Protein AF-A0AA40T524-F1 (afdb_monomer_lite)

Secondary structure (DSSP, 8-state):
--HHHHHHHHHHTGGGEEE-TTS-EEE-HHHHHHHHTS-HHHHHHHHHHTTTS--HHHHHHHHTT---TTHHHH-EEHHHHHHHHHIIIIISGGG--HHHHHHHHHHHHTSSHHHHHHHHS-SS---HHHHHHHHHHHHHTTTS--EEEEEETTEEEEEE-SSEEEEEEEGGGHHHHHHHHHHHHTTSTTSEEEEEEES---HHHHHHHHHHHHTTTEEEEE-

Structure (mmCIF, N/CA/C/O backbone):
data_AF-A0AA40T524-F1
#
_entry.id   AF-A0AA40T524-F1
#
loop_
_atom_site.group_PDB
_atom_site.id
_atom_site.type_symbol
_atom_site.label_atom_id
_atom_site.label_alt_id
_atom_site.label_comp_id
_atom_site.label_asym_id
_atom_site.label_entity_id
_atom_site.label_seq_id
_atom_site.pdbx_PDB_ins_code
_atom_site.Cartn_x
_atom_site.Cartn_y
_atom_site.Cartn_z
_atom_site.occupancy
_atom_site.B_iso_or_equiv
_atom_site.auth_seq_id
_atom_site.auth_comp_id
_atom_site.auth_asym_id
_atom_site.auth_atom_id
_atom_site.pdbx_PDB_model_num
ATOM 1 N N . MET A 1 1 ? 8.468 16.921 -25.057 1.00 52.47 1 MET A N 1
ATOM 2 C CA . MET A 1 1 ? 7.376 16.106 -24.494 1.00 52.47 1 MET A CA 1
ATOM 3 C C . MET A 1 1 ? 6.911 16.686 -23.163 1.00 52.47 1 MET A C 1
ATOM 5 O O . MET A 1 1 ? 7.759 17.068 -22.361 1.00 52.47 1 MET A O 1
ATOM 9 N N . SER A 1 2 ? 5.603 16.795 -22.940 1.00 52.56 2 SER A N 1
ATOM 10 C CA . SER A 1 2 ? 4.980 17.400 -21.749 1.00 52.56 2 SER A CA 1
ATOM 11 C C . SER A 1 2 ? 4.714 16.362 -20.642 1.00 52.56 2 SER A C 1
ATOM 13 O O . SER A 1 2 ? 4.738 15.160 -20.896 1.00 52.56 2 SER A O 1
ATOM 15 N N . GLN A 1 3 ? 4.421 16.798 -19.406 1.00 52.12 3 GLN A N 1
ATOM 16 C CA . GLN A 1 3 ? 3.985 15.898 -18.315 1.00 52.12 3 GLN A CA 1
ATOM 17 C C . GLN A 1 3 ? 2.720 15.086 -18.665 1.00 52.12 3 GLN A C 1
ATOM 19 O O . GLN A 1 3 ? 2.462 14.058 -18.045 1.00 52.12 3 GLN A O 1
ATOM 24 N N . ILE A 1 4 ? 1.951 15.521 -19.667 1.00 56.06 4 ILE A N 1
ATOM 25 C CA . ILE A 1 4 ? 0.715 14.872 -20.113 1.00 56.06 4 ILE A CA 1
ATOM 26 C C . ILE A 1 4 ? 1.021 13.565 -20.869 1.00 56.06 4 ILE A C 1
ATOM 28 O O . ILE A 1 4 ? 0.286 12.592 -20.731 1.00 56.06 4 ILE A O 1
ATOM 32 N N . GLU A 1 5 ? 2.144 13.484 -21.591 1.00 66.75 5 GLU A N 1
ATOM 33 C CA . GLU A 1 5 ? 2.483 12.301 -22.401 1.00 66.75 5 GLU A CA 1
ATOM 34 C C . GLU A 1 5 ? 2.925 11.101 -21.553 1.00 66.75 5 GLU A C 1
ATOM 36 O O . GLU A 1 5 ? 2.579 9.965 -21.875 1.00 66.75 5 GLU A O 1
ATOM 41 N N . ILE A 1 6 ? 3.638 11.318 -20.438 1.00 68.00 6 ILE A N 1
ATOM 42 C CA . ILE A 1 6 ? 4.041 10.198 -19.569 1.00 68.00 6 ILE A CA 1
ATOM 43 C C . ILE A 1 6 ? 2.834 9.586 -18.850 1.00 68.00 6 ILE A C 1
ATOM 45 O O . ILE A 1 6 ? 2.751 8.366 -18.746 1.00 68.00 6 ILE A O 1
ATOM 49 N N . ALA A 1 7 ? 1.865 10.411 -18.435 1.00 65.38 7 ALA A N 1
ATOM 50 C CA . ALA A 1 7 ? 0.622 9.960 -17.810 1.00 65.38 7 ALA A CA 1
ATOM 51 C C . ALA A 1 7 ? -0.248 9.128 -18.773 1.00 65.38 7 ALA A C 1
ATOM 53 O O . ALA A 1 7 ? -0.855 8.140 -18.369 1.00 65.38 7 ALA A O 1
ATOM 54 N N . GLN A 1 8 ? -0.264 9.475 -20.063 1.00 70.00 8 GLN A N 1
ATOM 55 C CA . GLN A 1 8 ? -0.965 8.693 -21.087 1.00 70.00 8 GLN A CA 1
ATOM 56 C C . GLN A 1 8 ? -0.304 7.332 -21.335 1.00 70.00 8 GLN A C 1
ATOM 58 O O . GLN A 1 8 ? -0.994 6.320 -21.425 1.00 70.00 8 GLN A O 1
ATOM 63 N N . ILE A 1 9 ? 1.029 7.285 -21.406 1.00 72.38 9 ILE A N 1
ATOM 64 C CA . ILE A 1 9 ? 1.783 6.025 -21.549 1.00 72.38 9 ILE A CA 1
ATOM 65 C C . ILE A 1 9 ? 1.537 5.115 -20.344 1.00 72.38 9 ILE A C 1
ATOM 67 O O . ILE A 1 9 ? 1.360 3.910 -20.495 1.00 72.38 9 ILE A O 1
ATOM 71 N N . ILE A 1 10 ? 1.491 5.713 -19.159 1.00 67.81 10 ILE A N 1
ATOM 72 C CA . ILE A 1 10 ? 1.140 5.072 -17.896 1.00 67.81 10 ILE A CA 1
ATOM 73 C C . ILE A 1 10 ? -0.236 4.395 -17.964 1.00 67.81 10 ILE A C 1
ATOM 75 O O . ILE A 1 10 ? -0.354 3.224 -17.608 1.00 67.81 10 ILE A O 1
ATOM 79 N N . GLU A 1 11 ? -1.261 5.084 -18.469 1.00 69.94 11 GLU A N 1
ATOM 80 C CA . GLU A 1 11 ? -2.601 4.497 -18.585 1.00 69.94 11 GLU A CA 1
ATOM 81 C C . GLU A 1 11 ? -2.625 3.357 -19.617 1.00 69.94 11 GLU A C 1
ATOM 83 O O . GLU A 1 11 ? -3.271 2.334 -19.406 1.00 69.94 11 GLU A O 1
ATOM 88 N N . GLN A 1 12 ? -1.846 3.476 -20.697 1.00 75.25 12 GLN A N 1
ATOM 89 C CA . GLN A 1 12 ? -1.743 2.451 -21.742 1.00 75.25 12 GLN A CA 1
ATOM 90 C C . GLN A 1 12 ? -1.078 1.150 -21.276 1.00 75.25 12 GLN A C 1
ATOM 92 O O . GLN A 1 12 ? -1.326 0.102 -21.870 1.00 75.25 12 GLN A O 1
ATOM 97 N N . ILE A 1 13 ? -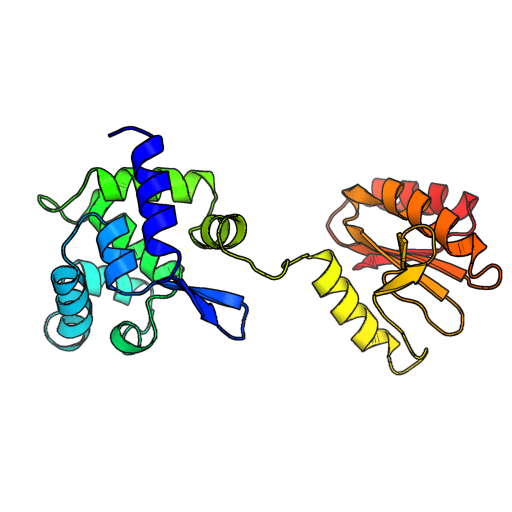0.225 1.188 -20.247 1.00 77.25 13 ILE A N 1
ATOM 98 C CA . ILE A 1 13 ? 0.458 -0.011 -19.729 1.00 77.25 13 ILE A CA 1
ATOM 99 C C . ILE A 1 13 ? -0.256 -0.649 -18.533 1.00 77.25 13 ILE A C 1
ATOM 101 O O . ILE A 1 13 ? 0.189 -1.686 -18.051 1.00 77.25 13 ILE A O 1
ATOM 105 N N . LYS A 1 14 ? -1.375 -0.075 -18.076 1.00 71.50 14 LYS A N 1
ATOM 106 C CA . LYS A 1 14 ? -2.183 -0.548 -16.936 1.00 71.50 14 LYS A CA 1
ATOM 107 C C . LYS A 1 14 ? -2.489 -2.042 -16.979 1.00 71.50 14 LYS A C 1
ATOM 109 O O . LYS A 1 14 ? -2.324 -2.740 -15.987 1.00 71.50 14 LYS A O 1
ATOM 114 N N . GLN A 1 15 ? -2.925 -2.528 -18.139 1.00 74.88 15 GLN A N 1
ATOM 115 C CA . GLN A 1 15 ? -3.302 -3.931 -18.343 1.00 74.88 15 GLN A CA 1
ATOM 116 C C . GLN A 1 15 ? -2.091 -4.873 -18.441 1.00 74.88 15 GLN A C 1
ATOM 118 O O . GLN A 1 15 ? -2.247 -6.089 -18.421 1.00 74.88 15 GLN A O 1
ATOM 123 N N . GLU A 1 16 ? -0.884 -4.320 -18.556 1.00 81.12 16 GLU A N 1
ATOM 124 C CA . GLU A 1 16 ? 0.377 -5.052 -18.677 1.00 81.12 16 GLU A CA 1
ATOM 125 C C . GLU A 1 16 ? 1.172 -5.065 -17.359 1.00 81.12 16 GLU A C 1
ATOM 127 O O . GLU A 1 16 ? 2.332 -5.488 -17.333 1.00 81.12 16 GLU A O 1
ATOM 132 N N . ILE A 1 17 ? 0.553 -4.589 -16.275 1.00 78.88 17 ILE A N 1
ATOM 133 C CA . ILE A 1 17 ? 1.072 -4.626 -14.911 1.00 78.88 17 ILE A CA 1
ATOM 134 C C . ILE A 1 17 ? 0.256 -5.652 -14.121 1.00 78.88 17 ILE A C 1
ATOM 136 O O . ILE A 1 17 ? -0.972 -5.623 -14.110 1.00 78.88 17 ILE A O 1
ATOM 140 N N . SER A 1 18 ? 0.951 -6.558 -13.444 1.00 75.25 18 SER A N 1
ATOM 141 C CA . SER A 1 18 ? 0.374 -7.568 -12.556 1.00 75.25 18 SER A CA 1
ATOM 142 C C . SER A 1 18 ? 0.933 -7.412 -11.147 1.00 75.25 18 SER A C 1
ATOM 144 O O . SER A 1 18 ? 2.070 -6.977 -10.986 1.00 75.25 18 SER A O 1
ATOM 146 N N . VAL A 1 19 ? 0.165 -7.804 -10.135 1.00 67.50 19 VAL A N 1
ATOM 147 C CA . VAL A 1 19 ? 0.611 -7.836 -8.736 1.00 67.50 19 VAL A CA 1
ATOM 148 C C . VAL A 1 19 ? 0.631 -9.291 -8.283 1.00 67.50 19 VAL A C 1
ATOM 150 O O . VAL A 1 19 ? -0.331 -10.017 -8.533 1.00 67.50 19 VAL A O 1
ATOM 153 N N . ASP A 1 20 ? 1.727 -9.735 -7.671 1.00 63.25 20 ASP A N 1
ATOM 154 C CA . ASP A 1 20 ? 1.828 -11.101 -7.156 1.00 63.25 20 ASP A CA 1
ATOM 155 C C . ASP A 1 20 ? 1.201 -11.270 -5.761 1.00 63.25 20 ASP A C 1
ATOM 157 O O . ASP A 1 20 ? 0.667 -10.328 -5.170 1.00 63.25 20 ASP A O 1
ATOM 161 N N . ALA A 1 21 ? 1.220 -12.504 -5.246 1.00 53.72 21 ALA A N 1
ATOM 162 C CA . ALA A 1 21 ? 0.601 -12.858 -3.967 1.00 53.72 21 ALA A CA 1
ATOM 163 C C . ALA A 1 21 ? 1.201 -12.100 -2.766 1.00 53.72 21 ALA A C 1
ATOM 165 O O . ALA A 1 21 ? 0.524 -11.941 -1.750 1.00 53.72 21 ALA A O 1
ATOM 166 N N . ASP A 1 22 ? 2.431 -11.599 -2.904 1.00 54.12 22 ASP A N 1
ATOM 167 C CA . ASP A 1 22 ? 3.141 -10.824 -1.886 1.00 54.12 22 ASP A CA 1
ATOM 168 C C . ASP A 1 22 ? 2.890 -9.312 -2.018 1.00 54.12 22 ASP A C 1
ATOM 170 O O . ASP A 1 22 ? 3.397 -8.515 -1.225 1.00 54.12 22 ASP A O 1
ATOM 174 N N . GLY A 1 23 ? 2.074 -8.900 -2.994 1.00 59.72 23 GLY A N 1
ATOM 175 C CA . GLY A 1 23 ? 1.749 -7.502 -3.250 1.00 59.72 23 GLY A CA 1
ATOM 176 C C . GLY A 1 23 ? 2.806 -6.765 -4.072 1.00 59.72 23 GLY A C 1
ATOM 177 O O . GLY A 1 23 ? 2.745 -5.538 -4.141 1.00 59.72 23 GLY A O 1
ATOM 178 N N . GLN A 1 24 ? 3.758 -7.472 -4.692 1.00 66.06 24 GLN A N 1
ATOM 179 C CA . GLN A 1 24 ? 4.797 -6.851 -5.509 1.00 66.06 24 GLN A CA 1
ATOM 180 C C . GLN A 1 24 ? 4.347 -6.696 -6.958 1.00 66.06 24 GLN A C 1
ATOM 182 O O . GLN A 1 24 ? 3.822 -7.623 -7.585 1.00 66.06 24 GLN A O 1
ATOM 187 N N . ALA A 1 25 ? 4.569 -5.501 -7.502 1.00 71.81 25 ALA A N 1
ATOM 188 C CA . ALA A 1 25 ? 4.241 -5.185 -8.878 1.00 71.81 25 ALA A CA 1
ATOM 189 C C . ALA A 1 25 ? 5.269 -5.773 -9.852 1.00 71.81 25 ALA A C 1
ATOM 191 O O . ALA A 1 25 ? 6.482 -5.665 -9.662 1.00 71.81 25 ALA A O 1
ATOM 192 N N . LYS A 1 26 ? 4.767 -6.332 -10.950 1.00 83.62 26 LYS A N 1
ATOM 193 C CA . LYS A 1 26 ? 5.550 -6.784 -12.100 1.00 83.62 26 LYS A CA 1
ATOM 194 C C . LYS A 1 26 ? 4.979 -6.158 -13.357 1.00 83.62 26 LYS A C 1
ATOM 196 O O . LYS A 1 26 ? 3.766 -6.163 -13.554 1.00 83.62 26 LYS A O 1
ATOM 201 N N . ALA A 1 27 ? 5.845 -5.639 -14.214 1.00 88.94 27 ALA A N 1
ATOM 202 C CA . ALA A 1 27 ? 5.465 -5.129 -15.522 1.00 88.94 27 ALA A CA 1
ATOM 203 C C . ALA A 1 27 ? 5.885 -6.113 -16.612 1.00 88.94 27 ALA A C 1
ATOM 205 O O . ALA A 1 27 ? 6.935 -6.753 -16.527 1.00 88.94 27 ALA A O 1
ATOM 206 N N . SER A 1 28 ? 5.101 -6.213 -17.681 1.00 91.88 28 SER A N 1
ATOM 207 C CA . SER A 1 28 ? 5.532 -6.942 -18.870 1.00 91.88 28 SER A CA 1
ATOM 208 C C . SER A 1 28 ? 6.831 -6.335 -19.442 1.00 91.88 28 SER A C 1
ATOM 210 O O . SER A 1 28 ? 7.155 -5.155 -19.238 1.00 91.88 28 SER A O 1
ATOM 212 N N . VAL A 1 29 ? 7.576 -7.128 -20.219 1.00 92.62 29 VAL A N 1
ATOM 213 C CA . VAL A 1 29 ? 8.752 -6.624 -20.956 1.00 92.62 29 VAL A CA 1
ATOM 214 C C . VAL A 1 29 ? 8.355 -5.472 -21.886 1.00 92.62 29 VAL A C 1
ATOM 216 O O . VAL A 1 29 ? 9.065 -4.474 -21.986 1.00 92.62 29 VAL A O 1
ATOM 219 N N . ARG A 1 30 ? 7.177 -5.573 -22.508 1.00 91.94 30 ARG A N 1
ATOM 220 C CA . ARG A 1 30 ? 6.636 -4.564 -23.420 1.00 91.94 30 ARG A CA 1
ATOM 221 C C . ARG A 1 30 ? 6.260 -3.271 -22.693 1.00 91.94 30 ARG A C 1
ATOM 223 O O . ARG A 1 30 ? 6.596 -2.192 -23.174 1.00 91.94 30 ARG A O 1
ATOM 230 N N . ALA A 1 31 ? 5.641 -3.361 -21.519 1.00 89.94 31 ALA A N 1
ATOM 231 C CA . ALA A 1 31 ? 5.342 -2.208 -20.674 1.00 89.94 31 ALA A CA 1
ATOM 232 C C . ALA A 1 31 ? 6.625 -1.470 -20.268 1.00 89.94 31 ALA A C 1
ATOM 234 O O . ALA A 1 31 ? 6.727 -0.251 -20.418 1.00 89.94 31 ALA A O 1
ATOM 235 N N . THR A 1 32 ? 7.641 -2.224 -19.845 1.00 91.94 32 THR A N 1
ATOM 236 C CA . THR A 1 32 ? 8.963 -1.682 -19.501 1.00 91.94 32 THR A CA 1
ATOM 237 C C . THR A 1 32 ? 9.631 -1.010 -20.704 1.00 91.94 32 THR A C 1
ATOM 239 O O . THR A 1 32 ? 10.181 0.083 -20.574 1.00 91.94 32 THR A O 1
ATOM 242 N N . ALA A 1 33 ? 9.525 -1.604 -21.896 1.00 93.56 33 ALA A N 1
ATOM 243 C CA . ALA A 1 33 ? 10.048 -1.031 -23.137 1.00 93.56 33 ALA A CA 1
ATOM 244 C C . ALA A 1 33 ? 9.372 0.298 -23.494 1.00 93.56 33 ALA A C 1
ATOM 246 O O . ALA A 1 33 ? 10.048 1.279 -23.812 1.00 93.56 33 ALA A O 1
ATOM 247 N N . ARG A 1 34 ? 8.042 0.373 -23.354 1.00 91.06 34 ARG A N 1
ATOM 248 C CA . ARG A 1 34 ? 7.285 1.610 -23.580 1.00 91.06 34 ARG A CA 1
ATOM 249 C C . ARG A 1 34 ? 7.700 2.718 -22.622 1.00 91.06 34 ARG A C 1
ATOM 251 O O . ARG A 1 34 ? 7.871 3.840 -23.090 1.00 91.06 34 ARG A O 1
ATOM 258 N N . LEU A 1 35 ? 7.906 2.414 -21.337 1.00 89.75 35 LEU A N 1
ATOM 259 C CA . LEU A 1 35 ? 8.414 3.371 -20.342 1.00 89.75 35 LEU A CA 1
ATOM 260 C C . LEU A 1 35 ? 9.829 3.851 -20.682 1.00 89.75 35 LEU A C 1
ATOM 262 O O . LEU A 1 35 ? 10.112 5.047 -20.636 1.00 89.75 35 LEU A O 1
ATOM 266 N N . ALA A 1 36 ? 10.702 2.927 -21.079 1.00 91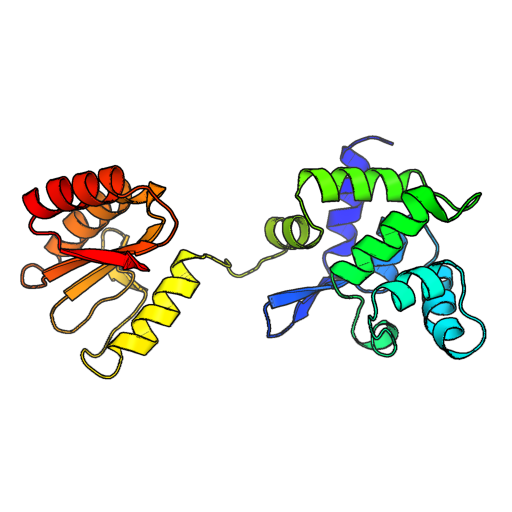.50 36 ALA A N 1
ATOM 267 C CA . ALA A 1 36 ? 12.067 3.228 -21.494 1.00 91.50 36 ALA A CA 1
ATOM 268 C C . ALA A 1 36 ? 12.151 3.907 -22.876 1.00 91.50 36 ALA A C 1
ATOM 270 O O . ALA A 1 36 ? 13.195 4.449 -23.232 1.00 91.50 36 ALA A O 1
ATOM 271 N N . GLY A 1 37 ? 11.068 3.916 -23.658 1.00 92.69 37 GLY A N 1
ATOM 272 C CA . GLY A 1 37 ? 11.035 4.487 -25.004 1.00 92.69 37 GLY A CA 1
ATOM 273 C C . GLY A 1 37 ? 11.853 3.707 -26.026 1.00 92.69 37 GLY A C 1
ATOM 274 O O . GLY A 1 37 ? 12.424 4.320 -26.923 1.00 92.69 37 GLY A O 1
ATOM 275 N N . VAL A 1 38 ? 11.911 2.385 -25.882 1.00 94.69 38 VAL A N 1
ATOM 276 C CA . VAL A 1 38 ? 12.655 1.475 -26.761 1.00 94.69 38 VAL A CA 1
ATOM 277 C C . VAL A 1 38 ? 11.763 0.340 -27.257 1.00 94.69 38 VAL A C 1
ATOM 279 O O . VAL A 1 38 ? 10.654 0.146 -26.762 1.00 94.69 38 VAL A O 1
ATOM 282 N N . ASP A 1 39 ? 12.260 -0.409 -28.237 1.00 94.06 39 ASP A N 1
ATOM 283 C CA . ASP A 1 39 ? 11.629 -1.636 -28.720 1.00 94.06 39 ASP A CA 1
ATOM 284 C C . ASP A 1 39 ? 11.778 -2.774 -27.692 1.00 94.06 39 ASP A C 1
ATOM 286 O O . ASP A 1 39 ? 12.840 -2.911 -27.070 1.00 94.06 39 ASP A O 1
ATOM 290 N N . ASP A 1 40 ? 10.740 -3.592 -27.487 1.00 92.38 40 ASP A N 1
ATOM 291 C CA . ASP A 1 40 ? 10.764 -4.628 -26.448 1.00 92.38 40 ASP A CA 1
ATOM 292 C C . ASP A 1 40 ? 11.770 -5.744 -26.741 1.00 92.38 40 ASP A C 1
ATOM 294 O O . ASP A 1 40 ? 12.337 -6.315 -25.804 1.00 92.38 40 ASP A O 1
ATOM 298 N N . GLU A 1 41 ? 12.105 -5.969 -28.013 1.00 92.00 41 GLU A N 1
ATOM 299 C CA . GLU A 1 41 ? 13.154 -6.899 -28.424 1.00 92.00 41 GLU A CA 1
ATOM 300 C C . GLU A 1 41 ? 14.531 -6.479 -27.892 1.00 92.00 41 GLU A C 1
ATOM 302 O O . GLU A 1 41 ? 15.365 -7.323 -27.558 1.00 92.00 41 GLU A O 1
ATOM 307 N N . SER A 1 42 ? 14.769 -5.171 -27.725 1.00 90.06 42 SER A N 1
ATOM 308 C CA . SER A 1 42 ? 16.021 -4.660 -27.146 1.00 90.06 42 SER A CA 1
ATOM 309 C C . SER A 1 42 ? 16.198 -5.116 -25.697 1.00 90.06 42 SER A C 1
ATOM 311 O O . SER A 1 42 ? 17.298 -5.502 -25.293 1.00 90.06 42 SER A O 1
ATOM 313 N N . ILE A 1 43 ? 15.108 -5.125 -24.924 1.00 92.19 43 ILE A N 1
ATOM 314 C CA . ILE A 1 43 ? 15.113 -5.612 -23.542 1.00 92.19 43 ILE A CA 1
ATOM 315 C C . ILE A 1 43 ? 15.193 -7.142 -23.526 1.00 92.19 43 ILE A C 1
ATOM 317 O O . ILE A 1 43 ? 15.995 -7.689 -22.771 1.00 92.19 43 ILE A O 1
ATOM 321 N N . ARG A 1 44 ? 14.440 -7.849 -24.382 1.00 90.62 44 ARG A N 1
ATOM 322 C CA . ARG A 1 44 ? 14.491 -9.324 -24.469 1.00 90.62 44 ARG A CA 1
ATOM 323 C C . ARG A 1 44 ? 15.906 -9.827 -24.742 1.00 90.62 44 ARG A C 1
ATOM 325 O O . ARG A 1 44 ? 16.390 -10.671 -23.991 1.00 90.62 44 ARG A O 1
ATOM 332 N N . LYS A 1 45 ? 16.601 -9.244 -25.722 1.00 88.69 45 LYS A N 1
ATOM 333 C CA . LYS A 1 45 ? 18.003 -9.567 -26.037 1.00 88.69 45 LYS A CA 1
ATOM 334 C C . LYS A 1 45 ? 18.946 -9.273 -24.875 1.00 88.69 45 LYS A C 1
ATOM 336 O O . LYS A 1 45 ? 19.875 -10.040 -24.615 1.00 88.69 45 LYS A O 1
ATOM 341 N N . ALA A 1 46 ? 18.725 -8.180 -24.143 1.00 86.62 46 ALA A N 1
ATOM 342 C CA . ALA A 1 46 ? 19.517 -7.881 -22.954 1.00 86.62 46 ALA A CA 1
ATOM 343 C C . ALA A 1 46 ? 19.332 -8.953 -21.866 1.00 86.62 46 ALA A C 1
ATOM 345 O O . ALA A 1 46 ? 20.326 -9.393 -21.294 1.00 86.62 46 ALA A O 1
ATOM 346 N N . LEU A 1 47 ? 18.100 -9.417 -21.638 1.00 86.44 47 LEU A N 1
ATOM 347 C CA . LEU A 1 47 ? 17.802 -10.481 -20.674 1.00 86.44 47 LEU A CA 1
ATOM 348 C C . LEU A 1 47 ? 18.349 -11.849 -21.124 1.00 86.44 47 LEU A C 1
ATOM 350 O O . LEU A 1 47 ? 18.896 -12.577 -20.306 1.00 86.44 47 LEU A O 1
ATOM 354 N N . GLU A 1 48 ? 18.278 -12.181 -22.417 1.00 83.81 48 GLU A N 1
ATOM 355 C CA . GLU A 1 48 ? 18.836 -13.424 -22.984 1.00 83.81 48 GLU A CA 1
ATOM 356 C C . GLU A 1 48 ? 20.365 -13.475 -22.928 1.00 83.81 48 GLU A C 1
ATOM 358 O O . GLU A 1 48 ? 20.960 -14.478 -22.537 1.00 83.81 48 GLU A O 1
ATOM 363 N N . SER A 1 49 ? 21.021 -12.376 -23.306 1.00 74.69 49 SER A N 1
ATOM 364 C CA . SER A 1 49 ? 22.485 -12.305 -23.373 1.00 74.69 49 SER A CA 1
ATOM 365 C C . SER A 1 49 ? 23.165 -12.377 -22.004 1.00 74.69 49 SER A C 1
ATOM 367 O O . SER A 1 49 ? 24.384 -12.559 -21.941 1.00 74.69 49 SER A O 1
ATOM 369 N N . ALA A 1 50 ? 22.398 -12.265 -20.915 1.00 64.56 50 ALA A N 1
ATOM 370 C CA . ALA A 1 50 ? 22.888 -12.222 -19.548 1.00 64.56 50 ALA A CA 1
ATOM 371 C C . ALA A 1 50 ? 23.858 -13.362 -19.213 1.00 64.56 50 ALA A C 1
ATOM 373 O O . ALA A 1 50 ? 24.863 -13.118 -18.544 1.00 64.56 50 ALA A O 1
ATOM 374 N N . ASN A 1 51 ? 23.597 -14.579 -19.694 1.00 65.31 51 ASN A N 1
ATOM 375 C CA . ASN A 1 51 ? 24.363 -15.779 -19.340 1.00 65.31 51 ASN A CA 1
ATOM 376 C C . ASN A 1 51 ? 25.417 -16.193 -20.386 1.00 65.31 51 ASN A C 1
ATOM 378 O O . ASN A 1 51 ? 26.163 -17.132 -20.135 1.00 65.31 51 ASN A O 1
ATOM 382 N N . LEU A 1 52 ? 25.529 -15.478 -21.515 1.00 69.75 52 LEU A N 1
ATOM 383 C CA . LEU A 1 52 ? 26.492 -15.782 -22.588 1.00 69.75 52 LEU A CA 1
ATOM 384 C C . LEU A 1 52 ? 27.515 -14.656 -22.788 1.00 69.75 52 LEU A C 1
ATOM 386 O O . LEU A 1 52 ? 28.715 -14.848 -22.613 1.00 69.75 52 LEU A O 1
ATOM 390 N N . LYS A 1 53 ? 27.039 -13.457 -23.138 1.00 78.88 53 LYS A N 1
ATOM 391 C CA . LYS A 1 53 ? 27.849 -12.245 -23.317 1.00 78.88 53 LYS A CA 1
ATOM 392 C C . LYS A 1 53 ? 27.004 -11.049 -22.877 1.00 78.88 53 LYS A C 1
ATOM 394 O O . LYS A 1 53 ? 26.324 -10.450 -23.713 1.00 78.88 53 LYS A O 1
ATOM 399 N N . PRO A 1 54 ? 26.996 -10.721 -21.576 1.00 78.50 54 PRO A N 1
ATOM 400 C CA . PRO A 1 54 ? 26.023 -9.794 -21.027 1.00 78.50 54 PRO A CA 1
ATOM 401 C C . PRO A 1 54 ? 26.208 -8.402 -21.629 1.00 78.50 54 PRO A C 1
ATOM 403 O O . PRO A 1 54 ? 27.310 -7.843 -21.616 1.00 78.50 54 PRO A O 1
ATOM 406 N N . SER A 1 55 ? 25.114 -7.833 -22.138 1.00 84.56 55 SER A N 1
ATOM 407 C CA . SER A 1 55 ? 25.049 -6.420 -22.521 1.00 84.56 55 SER A CA 1
ATOM 408 C C . SER A 1 55 ? 25.375 -5.508 -21.328 1.00 84.56 55 SER A C 1
ATOM 410 O O . SER A 1 55 ? 25.300 -5.935 -20.177 1.00 84.56 55 SER A O 1
ATOM 412 N N . LYS A 1 56 ? 25.688 -4.227 -21.568 1.00 86.56 56 LYS A N 1
ATOM 413 C CA . LYS A 1 56 ? 25.916 -3.259 -20.473 1.00 86.56 56 LYS A CA 1
ATOM 414 C C . LYS A 1 56 ? 24.726 -3.182 -19.504 1.00 86.56 56 LYS A C 1
ATOM 416 O O . LYS A 1 56 ? 24.930 -3.097 -18.299 1.00 86.56 56 LYS A O 1
ATOM 421 N N . LEU A 1 57 ? 23.500 -3.294 -20.023 1.00 86.44 57 LEU A N 1
ATOM 422 C CA . LEU A 1 57 ? 22.289 -3.385 -19.207 1.00 86.44 57 LEU A CA 1
ATOM 423 C C . LEU A 1 57 ? 22.269 -4.665 -18.357 1.00 86.44 57 LEU A C 1
ATOM 425 O O . LEU A 1 57 ? 22.049 -4.602 -17.151 1.00 86.44 57 LEU A O 1
ATOM 429 N N . ALA A 1 58 ? 22.553 -5.823 -18.957 1.00 84.88 58 ALA A N 1
ATOM 430 C CA . ALA A 1 58 ? 22.599 -7.090 -18.229 1.00 84.88 58 ALA A CA 1
ATOM 431 C C . ALA A 1 58 ? 23.699 -7.103 -17.152 1.00 84.88 58 ALA A C 1
ATOM 433 O O . ALA A 1 58 ? 23.485 -7.618 -16.057 1.00 84.88 58 ALA A O 1
ATOM 434 N N . GLN A 1 59 ? 24.854 -6.488 -17.430 1.00 84.12 59 GLN A N 1
ATOM 435 C CA . GLN A 1 59 ? 25.929 -6.292 -16.453 1.00 84.12 59 GLN A CA 1
ATOM 436 C C . GLN A 1 59 ? 25.461 -5.420 -15.283 1.00 84.12 59 GLN A C 1
ATOM 438 O O . GLN A 1 59 ? 25.638 -5.818 -14.134 1.00 84.12 59 GLN A O 1
ATOM 443 N N . LYS A 1 60 ? 24.801 -4.285 -15.559 1.00 81.19 60 LYS A N 1
ATOM 444 C CA . LYS A 1 60 ? 24.240 -3.405 -14.522 1.00 81.19 60 LYS A CA 1
ATOM 445 C C . LYS A 1 60 ? 23.274 -4.150 -13.600 1.00 81.19 60 LYS A C 1
ATOM 447 O O . LYS A 1 60 ? 23.369 -4.009 -12.385 1.00 81.19 60 LYS A O 1
ATOM 452 N N . ILE A 1 61 ? 22.381 -4.966 -14.157 1.00 82.38 61 ILE A N 1
ATOM 453 C CA . ILE A 1 61 ? 21.419 -5.726 -13.351 1.00 82.38 61 ILE A CA 1
ATOM 454 C C . ILE A 1 61 ? 22.128 -6.815 -12.528 1.00 82.38 61 ILE A C 1
ATOM 456 O O . ILE A 1 61 ? 21.855 -6.962 -11.337 1.00 82.38 61 ILE A O 1
ATOM 460 N N . LYS A 1 62 ? 23.100 -7.531 -13.114 1.00 79.38 62 LYS A N 1
ATOM 461 C CA . LYS A 1 62 ? 23.886 -8.548 -12.393 1.00 79.38 62 LYS A CA 1
ATOM 462 C C . LYS A 1 62 ? 24.702 -7.973 -11.234 1.00 79.38 62 LYS A C 1
ATOM 464 O O . LYS A 1 62 ? 24.834 -8.643 -10.213 1.00 79.38 62 LYS A O 1
ATOM 469 N N . LEU A 1 63 ? 25.200 -6.738 -11.344 1.00 75.88 63 LEU A N 1
ATOM 470 C CA . LEU A 1 63 ? 25.899 -6.059 -10.243 1.00 75.88 63 LEU A CA 1
ATOM 471 C C . LEU A 1 63 ? 25.016 -5.889 -8.997 1.00 75.88 63 LEU A C 1
ATOM 473 O O . LEU A 1 63 ? 25.533 -5.898 -7.884 1.00 75.88 63 LEU A O 1
ATOM 477 N N . GLN A 1 64 ? 23.694 -5.819 -9.170 1.00 72.69 64 GLN A N 1
ATOM 478 C CA . GLN A 1 64 ? 22.729 -5.756 -8.067 1.00 72.69 64 GLN A CA 1
ATOM 479 C C . GLN A 1 64 ? 22.429 -7.132 -7.444 1.00 72.69 64 GLN A C 1
ATOM 481 O O . GLN A 1 64 ? 21.598 -7.229 -6.547 1.00 72.69 64 GLN A O 1
ATOM 486 N N . ARG A 1 65 ? 23.102 -8.204 -7.896 1.00 73.38 65 ARG A N 1
ATOM 487 C CA . ARG A 1 65 ? 22.898 -9.600 -7.454 1.00 73.38 65 ARG A CA 1
ATOM 488 C C . ARG A 1 65 ? 21.466 -10.115 -7.663 1.00 73.38 65 ARG A C 1
ATOM 490 O O . ARG A 1 65 ? 21.007 -10.996 -6.942 1.00 73.38 65 ARG A O 1
ATOM 497 N N . ILE A 1 66 ? 20.773 -9.582 -8.667 1.00 75.75 66 ILE A N 1
ATOM 498 C CA . ILE A 1 66 ? 19.397 -9.949 -9.008 1.00 75.75 66 ILE A CA 1
ATOM 499 C C . ILE A 1 66 ? 19.397 -11.099 -10.025 1.00 75.75 66 ILE A C 1
ATOM 501 O O . ILE A 1 66 ? 20.086 -11.030 -11.046 1.00 75.75 66 ILE A O 1
ATOM 505 N N . ASN A 1 67 ? 18.598 -12.141 -9.772 1.00 79.56 67 ASN A N 1
ATOM 506 C CA . ASN A 1 67 ? 18.326 -13.188 -10.759 1.00 79.56 67 ASN A CA 1
ATOM 507 C C . ASN A 1 67 ? 17.237 -12.710 -11.739 1.00 79.56 67 ASN A C 1
ATOM 509 O O . ASN A 1 67 ? 16.152 -12.309 -11.316 1.00 79.56 67 ASN A O 1
ATOM 513 N N . ILE A 1 68 ? 17.536 -12.768 -13.040 1.00 84.75 68 ILE A N 1
ATOM 514 C CA . ILE A 1 68 ? 16.668 -12.278 -14.121 1.00 84.75 68 ILE A CA 1
ATOM 515 C C . ILE A 1 68 ? 16.126 -13.373 -15.047 1.00 84.75 68 ILE A C 1
ATOM 517 O O . ILE A 1 68 ? 15.404 -13.058 -15.993 1.00 84.75 68 ILE A O 1
ATOM 521 N N . ASP A 1 69 ? 16.432 -14.647 -14.787 1.00 81.62 69 ASP A N 1
ATOM 522 C CA . ASP A 1 69 ? 16.108 -15.762 -15.691 1.00 81.62 69 ASP A CA 1
ATOM 523 C C . ASP A 1 69 ? 14.590 -15.901 -15.918 1.00 81.62 69 ASP A C 1
ATOM 525 O O . ASP A 1 69 ? 14.135 -16.291 -16.993 1.00 81.62 69 ASP A O 1
ATOM 529 N N . SER A 1 70 ? 13.785 -15.515 -14.923 1.00 82.62 70 SER A N 1
ATOM 530 C CA . SER A 1 70 ? 12.323 -15.611 -14.965 1.00 82.62 70 SER A CA 1
ATOM 531 C C . SER A 1 70 ? 11.618 -14.376 -15.536 1.00 82.62 70 SER A C 1
ATOM 533 O O . SER A 1 70 ? 10.423 -14.437 -15.826 1.00 82.62 70 SER A O 1
ATOM 535 N N . TRP A 1 71 ? 12.321 -13.258 -15.742 1.00 89.00 71 TRP A N 1
ATOM 536 C CA . TRP A 1 71 ? 11.692 -11.960 -16.029 1.00 89.00 71 TRP A CA 1
ATOM 537 C C . TRP A 1 71 ? 10.974 -11.903 -17.376 1.00 89.00 71 TRP A C 1
ATOM 539 O O . TRP A 1 71 ? 10.003 -11.167 -17.551 1.00 89.00 71 TRP A O 1
ATOM 549 N N . ARG A 1 72 ? 11.430 -12.706 -18.340 1.00 85.81 72 ARG A N 1
ATOM 550 C CA . ARG A 1 72 ? 10.813 -12.783 -19.670 1.00 85.81 72 ARG A CA 1
ATOM 551 C C . ARG A 1 72 ? 9.414 -13.390 -19.636 1.00 85.81 72 ARG A C 1
ATOM 553 O O . ARG A 1 72 ? 8.563 -12.966 -20.415 1.00 85.81 72 ARG A O 1
ATOM 560 N N . SER A 1 73 ? 9.214 -14.374 -18.765 1.00 82.75 73 SER A N 1
ATOM 561 C CA . SER A 1 73 ? 7.989 -15.175 -18.696 1.00 82.75 73 SER A CA 1
ATOM 562 C C . SER A 1 73 ? 7.063 -14.699 -17.581 1.00 82.75 73 SER A C 1
ATOM 564 O O . SER A 1 73 ? 5.851 -14.683 -17.759 1.00 82.75 73 SER A O 1
ATOM 566 N N . ASN A 1 74 ? 7.633 -14.255 -16.459 1.00 83.69 74 ASN A N 1
ATOM 567 C CA . ASN A 1 74 ? 6.888 -13.919 -15.243 1.00 83.69 74 ASN A CA 1
ATOM 568 C C . ASN A 1 74 ? 6.735 -12.405 -15.025 1.00 83.69 74 ASN A C 1
ATOM 570 O O . ASN A 1 74 ? 6.167 -11.985 -14.018 1.00 83.69 74 ASN A O 1
ATOM 574 N N . GLY A 1 75 ? 7.246 -11.590 -15.952 1.00 87.88 75 GLY A N 1
ATOM 575 C CA . GLY A 1 75 ? 7.286 -10.139 -15.824 1.00 87.88 75 GLY A CA 1
ATOM 576 C C . GLY A 1 75 ? 8.504 -9.641 -15.046 1.00 87.88 75 GLY A C 1
ATOM 577 O O . GLY A 1 75 ? 9.169 -10.377 -14.317 1.00 87.88 75 GLY A O 1
ATOM 578 N N . ILE A 1 76 ? 8.799 -8.361 -15.238 1.00 89.12 76 ILE A N 1
ATOM 579 C CA . ILE A 1 76 ? 9.923 -7.648 -14.644 1.00 89.12 76 ILE A CA 1
ATOM 580 C C . ILE A 1 76 ? 9.443 -7.032 -13.320 1.00 89.12 76 ILE A C 1
ATOM 582 O O . ILE A 1 76 ? 8.529 -6.203 -13.354 1.00 89.12 76 ILE A O 1
ATOM 586 N N . PRO A 1 77 ? 10.024 -7.409 -12.167 1.00 85.69 77 PRO A N 1
ATOM 587 C CA . PRO A 1 77 ? 9.730 -6.789 -10.876 1.00 85.69 77 PRO A CA 1
ATOM 588 C C . PRO A 1 77 ? 10.022 -5.288 -10.866 1.00 85.69 77 PRO A C 1
ATOM 590 O O . PRO A 1 77 ? 10.831 -4.805 -11.662 1.00 85.69 77 PRO A O 1
ATOM 593 N N . ASN A 1 78 ? 9.405 -4.567 -9.933 1.00 80.12 78 ASN A N 1
ATOM 594 C CA . ASN A 1 78 ? 9.559 -3.125 -9.733 1.00 80.12 78 ASN A CA 1
ATOM 595 C C . ASN A 1 78 ? 11.020 -2.633 -9.818 1.00 80.12 78 ASN A C 1
ATOM 597 O O . ASN A 1 78 ? 11.334 -1.739 -10.608 1.00 80.12 78 ASN A O 1
ATOM 601 N N . GLU A 1 79 ? 11.935 -3.255 -9.074 1.00 78.00 79 GLU A N 1
ATOM 602 C CA . GLU A 1 79 ? 13.355 -2.888 -9.056 1.00 78.00 79 GLU A CA 1
ATOM 603 C C . GLU A 1 79 ? 14.001 -3.083 -10.434 1.00 78.00 79 GLU A C 1
ATOM 605 O O . GLU A 1 79 ? 14.823 -2.277 -10.872 1.00 78.00 79 GLU A O 1
ATOM 610 N N . GLY A 1 80 ? 13.586 -4.124 -11.158 1.00 85.81 80 GLY A N 1
ATOM 611 C CA . GLY A 1 80 ? 14.021 -4.387 -12.524 1.00 85.81 80 GLY A CA 1
ATOM 612 C C . GLY A 1 80 ? 13.531 -3.337 -13.514 1.00 85.81 80 GLY A C 1
ATOM 613 O O . GLY A 1 80 ? 14.314 -2.870 -14.344 1.00 85.81 80 GLY A O 1
ATOM 614 N N . VAL A 1 81 ? 12.267 -2.918 -13.401 1.00 88.00 81 VAL A N 1
ATOM 615 C CA . VAL A 1 81 ? 11.697 -1.840 -14.224 1.00 88.00 81 VAL A CA 1
ATOM 616 C C . VAL A 1 81 ? 12.488 -0.556 -14.002 1.00 88.00 81 VAL A C 1
ATOM 618 O O . VAL A 1 81 ? 12.929 0.061 -14.972 1.00 88.00 81 VAL A O 1
ATOM 621 N N . TYR A 1 82 ? 12.734 -0.186 -12.741 1.00 85.19 82 TYR A N 1
ATOM 622 C CA . TYR A 1 82 ? 13.510 1.006 -12.404 1.00 85.19 82 TYR A CA 1
ATOM 623 C C . TYR A 1 82 ? 14.919 0.955 -13.012 1.00 85.19 82 TYR A C 1
ATOM 625 O O . TYR A 1 82 ? 15.308 1.885 -13.714 1.00 85.19 82 TYR A O 1
ATOM 633 N N . LEU A 1 83 ? 15.661 -0.144 -12.825 1.00 85.12 83 LEU A N 1
ATOM 634 C CA . LEU A 1 83 ? 17.032 -0.285 -13.336 1.00 85.12 83 LEU A CA 1
ATOM 635 C C . LEU A 1 83 ? 17.112 -0.187 -14.864 1.00 85.12 83 LEU A C 1
ATOM 637 O O . LEU A 1 83 ? 18.032 0.437 -15.399 1.00 85.12 83 LEU A O 1
ATOM 641 N N . ILE A 1 84 ? 16.154 -0.793 -15.570 1.00 91.19 84 ILE A N 1
ATOM 642 C CA . ILE A 1 84 ? 16.101 -0.762 -17.034 1.00 91.19 84 ILE A CA 1
ATOM 643 C C . ILE A 1 84 ? 15.782 0.649 -17.527 1.00 91.19 84 ILE A C 1
ATOM 645 O O . ILE A 1 84 ? 16.459 1.160 -18.421 1.00 91.19 84 ILE A O 1
ATOM 649 N N . VAL A 1 85 ? 14.780 1.302 -16.939 1.00 90.06 85 VAL A N 1
ATOM 650 C CA . VAL A 1 85 ? 14.407 2.667 -17.321 1.00 90.06 85 VAL A CA 1
ATOM 651 C C . VAL A 1 85 ? 15.539 3.645 -16.980 1.00 90.06 85 VAL A C 1
ATOM 653 O O . VAL A 1 85 ? 15.864 4.502 -17.795 1.00 90.06 85 VAL A O 1
ATOM 656 N N . GLU A 1 86 ? 16.214 3.488 -15.841 1.00 85.75 86 GLU A N 1
ATOM 657 C CA . GLU A 1 86 ? 17.349 4.329 -15.443 1.00 85.75 86 GLU A CA 1
ATOM 658 C C . GLU A 1 86 ? 18.532 4.170 -16.403 1.00 85.75 86 GLU A C 1
ATOM 660 O O . GLU A 1 86 ? 19.137 5.157 -16.828 1.00 85.75 86 GLU A O 1
ATOM 665 N N . TYR A 1 87 ? 18.818 2.934 -16.822 1.00 89.50 87 TYR A N 1
ATOM 666 C CA . TYR A 1 87 ? 19.832 2.665 -17.834 1.00 89.50 87 TYR A CA 1
ATOM 667 C C . TYR A 1 87 ? 19.546 3.419 -19.140 1.00 89.50 87 TYR A C 1
ATOM 669 O O . TYR A 1 87 ? 20.422 4.115 -19.655 1.00 89.50 87 TYR A O 1
ATOM 677 N N . TYR A 1 88 ? 18.315 3.353 -19.653 1.00 92.69 88 TYR A N 1
ATOM 678 C CA . TYR A 1 88 ? 17.928 4.094 -20.859 1.00 92.69 88 TYR A CA 1
ATOM 679 C C . TYR A 1 88 ? 17.747 5.599 -20.628 1.00 92.69 88 TYR A C 1
ATOM 681 O O . TYR A 1 88 ? 17.698 6.360 -21.590 1.00 92.69 88 TYR A O 1
ATOM 689 N N . ALA A 1 89 ? 17.689 6.074 -19.387 1.00 88.44 89 ALA A N 1
ATOM 690 C CA . ALA A 1 89 ? 17.698 7.502 -19.102 1.00 88.44 89 ALA A CA 1
ATOM 691 C C . ALA A 1 89 ? 19.119 8.086 -19.206 1.00 88.44 89 ALA A C 1
ATOM 693 O O . ALA A 1 89 ? 19.296 9.171 -19.781 1.00 88.44 89 ALA A O 1
ATOM 694 N N . PHE A 1 90 ? 20.125 7.371 -18.684 1.00 87.94 90 PHE A N 1
ATOM 695 C CA . PHE A 1 90 ? 21.443 7.956 -18.406 1.00 87.94 90 PHE A CA 1
ATOM 696 C C . PHE A 1 90 ? 22.655 7.183 -18.948 1.00 87.94 90 PHE A C 1
ATOM 698 O O . PHE A 1 90 ? 23.671 7.809 -19.239 1.00 87.94 90 PHE A O 1
ATOM 705 N N . GLU A 1 91 ? 22.575 5.865 -19.135 1.00 86.50 91 GLU A N 1
ATOM 706 C CA . GLU A 1 91 ? 23.756 4.998 -19.320 1.00 86.50 91 GLU A CA 1
ATOM 707 C C . GLU A 1 91 ? 23.807 4.255 -20.667 1.00 86.50 91 GLU A C 1
ATOM 709 O O . GLU A 1 91 ? 24.833 3.675 -21.032 1.00 86.50 91 GLU A O 1
ATOM 714 N N . ALA A 1 92 ? 22.733 4.305 -21.456 1.00 89.25 92 ALA A N 1
ATOM 715 C CA . ALA A 1 92 ? 22.641 3.663 -22.768 1.00 89.25 92 ALA A CA 1
ATOM 716 C C . ALA A 1 92 ? 23.390 4.413 -23.900 1.00 89.25 92 ALA A C 1
ATOM 718 O O . ALA A 1 92 ? 23.322 4.022 -25.070 1.00 89.25 92 ALA A O 1
ATOM 719 N N . GLY A 1 93 ? 24.129 5.483 -23.582 1.00 92.62 93 GLY A N 1
ATOM 720 C CA . GLY A 1 93 ? 24.884 6.286 -24.548 1.00 92.62 93 GLY A CA 1
ATOM 721 C C . GLY A 1 93 ? 23.971 6.929 -25.595 1.00 92.62 93 GLY A C 1
ATOM 722 O O . GLY A 1 93 ? 23.014 7.618 -25.251 1.00 92.62 93 GLY A O 1
ATOM 723 N N . ARG A 1 94 ? 24.228 6.673 -26.886 1.00 91.75 94 ARG A N 1
ATOM 724 C CA . ARG A 1 94 ? 23.381 7.183 -27.985 1.00 91.75 94 ARG A CA 1
ATOM 725 C C . ARG A 1 94 ? 21.945 6.642 -27.975 1.00 91.75 94 ARG A C 1
ATOM 727 O O . ARG A 1 94 ? 21.104 7.170 -28.688 1.00 91.75 94 ARG A O 1
ATOM 734 N N . TYR A 1 95 ? 21.685 5.581 -27.209 1.00 92.31 95 TYR A N 1
ATOM 735 C CA . TYR A 1 95 ? 20.359 4.981 -27.061 1.00 92.31 95 TYR A CA 1
ATOM 736 C C . TYR A 1 95 ? 19.604 5.507 -25.837 1.00 92.31 95 TYR A C 1
ATOM 738 O O . TYR A 1 95 ? 18.530 5.000 -25.524 1.00 92.31 95 TYR A O 1
ATOM 746 N N . CYS A 1 96 ? 20.152 6.495 -25.120 1.00 91.12 96 CYS A N 1
ATOM 747 C CA . CYS A 1 96 ? 19.404 7.158 -24.064 1.00 91.12 96 CYS A CA 1
ATOM 748 C C . CYS A 1 96 ? 18.171 7.858 -24.645 1.00 91.12 96 CYS A C 1
ATOM 750 O O . CYS A 1 96 ? 18.258 8.516 -25.682 1.00 91.12 96 CYS A O 1
ATOM 752 N N . THR A 1 97 ? 17.033 7.774 -23.960 1.00 92.69 97 THR A N 1
ATOM 753 C CA . THR A 1 97 ? 15.774 8.342 -24.448 1.00 92.69 97 THR A CA 1
ATOM 754 C C . THR A 1 97 ? 15.262 9.442 -23.521 1.00 92.69 97 THR A C 1
ATOM 756 O O . THR A 1 97 ? 15.390 9.386 -22.294 1.00 92.69 97 THR A O 1
ATOM 759 N N . GLN A 1 98 ? 14.633 10.468 -24.104 1.00 88.19 98 GLN A N 1
ATOM 760 C CA . GLN A 1 98 ? 13.952 11.505 -23.321 1.00 88.19 98 GLN A CA 1
ATOM 761 C C . GLN A 1 98 ? 12.791 10.915 -22.509 1.00 88.19 98 GLN A C 1
ATOM 763 O O . GLN A 1 98 ? 12.534 11.358 -21.391 1.00 88.19 98 GLN A O 1
ATOM 768 N N . LYS A 1 99 ? 12.128 9.887 -23.048 1.00 87.88 99 LYS A N 1
ATOM 769 C CA . LYS A 1 99 ? 11.012 9.206 -22.390 1.00 87.88 99 LYS A CA 1
ATOM 770 C C . LYS A 1 99 ? 11.451 8.517 -21.097 1.00 87.88 99 LYS A C 1
ATOM 772 O O . LYS A 1 99 ? 10.829 8.732 -20.062 1.00 87.88 99 LYS A O 1
ATOM 777 N N . ALA A 1 100 ? 12.572 7.797 -21.124 1.00 87.88 100 ALA A N 1
ATOM 778 C CA . ALA A 1 100 ? 13.141 7.173 -19.936 1.00 87.88 100 ALA A CA 1
ATOM 779 C C . ALA A 1 100 ? 13.506 8.210 -18.861 1.00 87.88 100 ALA A C 1
ATOM 781 O O . ALA A 1 100 ? 13.213 8.015 -17.684 1.00 87.88 100 ALA A O 1
ATOM 782 N N . ARG A 1 101 ? 14.065 9.365 -19.253 1.00 85.31 101 ARG A N 1
ATOM 783 C CA . ARG A 1 101 ? 14.359 10.465 -18.311 1.00 85.31 101 ARG A CA 1
ATOM 784 C C . ARG A 1 101 ? 13.104 11.011 -17.640 1.00 85.31 101 ARG A C 1
ATOM 786 O O . ARG A 1 101 ? 13.122 11.285 -16.444 1.00 85.31 101 ARG A O 1
ATOM 793 N N . GLN A 1 102 ? 12.020 11.163 -18.394 1.00 83.25 102 GLN A N 1
ATOM 794 C CA . GLN A 1 102 ? 10.738 11.606 -17.849 1.00 83.25 102 GLN A CA 1
ATOM 795 C C . GLN A 1 102 ? 10.119 10.556 -16.926 1.00 83.25 102 GLN A C 1
ATOM 797 O O . GLN A 1 102 ? 9.621 10.916 -15.862 1.00 83.25 102 GLN A O 1
ATOM 802 N N . ALA A 1 103 ? 10.204 9.276 -17.293 1.00 82.81 103 ALA A N 1
ATOM 803 C CA . ALA A 1 103 ? 9.773 8.171 -16.446 1.00 82.81 103 ALA A CA 1
ATOM 804 C C . ALA A 1 103 ? 10.550 8.146 -15.117 1.00 82.81 103 ALA A C 1
ATOM 806 O O . ALA A 1 103 ? 9.926 8.093 -14.062 1.00 82.81 103 ALA A O 1
ATOM 807 N N . ILE A 1 104 ? 11.880 8.310 -15.134 1.00 79.69 104 ILE A N 1
ATOM 808 C CA . ILE A 1 104 ? 12.690 8.412 -13.906 1.00 79.69 104 ILE A CA 1
ATOM 809 C C . ILE A 1 104 ? 12.353 9.659 -13.092 1.00 79.69 104 ILE A C 1
ATOM 811 O O . ILE A 1 104 ? 12.197 9.568 -11.878 1.00 79.69 104 ILE A O 1
ATOM 815 N N . ALA A 1 105 ? 12.196 10.822 -13.727 1.00 76.88 105 ALA A N 1
ATOM 816 C CA . ALA A 1 105 ? 11.780 12.033 -13.020 1.00 76.88 105 ALA A CA 1
ATOM 817 C C . ALA A 1 105 ? 10.418 11.839 -12.326 1.00 76.88 105 ALA A C 1
ATOM 819 O O . ALA A 1 105 ? 10.212 12.325 -11.213 1.00 76.88 105 ALA A O 1
ATOM 820 N N . HIS A 1 106 ? 9.512 11.085 -12.955 1.00 74.62 106 HIS A N 1
ATOM 821 C CA . HIS A 1 106 ? 8.233 10.700 -12.371 1.00 74.62 106 HIS A CA 1
ATOM 822 C C . HIS A 1 106 ? 8.413 9.710 -11.206 1.00 74.62 106 HIS A C 1
ATOM 824 O O . HIS A 1 106 ? 7.897 9.961 -10.120 1.00 74.62 106 HIS A O 1
ATOM 830 N N . PHE A 1 107 ? 9.205 8.645 -11.367 1.00 71.81 107 PHE A N 1
ATOM 831 C CA . PHE A 1 107 ? 9.484 7.681 -10.291 1.00 71.81 107 PHE A CA 1
ATOM 832 C C . PHE A 1 107 ? 10.138 8.344 -9.077 1.00 71.81 107 PHE A C 1
ATOM 834 O O . PHE A 1 107 ? 9.701 8.119 -7.954 1.00 71.81 107 PHE A O 1
ATOM 841 N N . ASN A 1 108 ? 11.109 9.235 -9.288 1.00 67.50 108 ASN A N 1
ATOM 842 C CA . ASN A 1 108 ? 11.805 9.951 -8.217 1.00 67.50 108 ASN A CA 1
ATOM 843 C C . ASN A 1 108 ? 10.879 10.910 -7.458 1.00 67.50 108 ASN A C 1
ATOM 845 O O . ASN A 1 108 ? 10.990 11.035 -6.238 1.00 67.50 108 ASN A O 1
ATOM 849 N N . LYS A 1 109 ? 9.912 11.533 -8.146 1.00 64.62 109 LYS A N 1
ATOM 850 C CA . LYS A 1 109 ? 8.854 12.328 -7.501 1.00 64.62 109 LYS A CA 1
ATOM 851 C C . LYS A 1 109 ? 7.963 11.470 -6.591 1.00 64.62 109 LYS A C 1
ATOM 853 O O . LYS A 1 109 ? 7.484 11.961 -5.571 1.00 64.62 109 LYS A O 1
ATOM 858 N N . HIS A 1 110 ? 7.776 10.196 -6.935 1.00 57.28 110 HIS A N 1
ATOM 859 C CA . HIS A 1 110 ? 6.949 9.230 -6.203 1.00 57.28 110 HIS A CA 1
ATOM 860 C C . HIS A 1 110 ? 7.760 8.222 -5.362 1.00 57.28 110 HIS A C 1
ATOM 862 O O . HIS A 1 110 ? 7.192 7.283 -4.810 1.00 57.28 110 HIS A O 1
ATOM 868 N N . LYS A 1 111 ? 9.071 8.456 -5.204 1.00 51.66 111 LYS A N 1
ATOM 869 C CA . LYS A 1 111 ? 10.070 7.664 -4.462 1.00 51.66 111 LYS A CA 1
ATOM 870 C C . LYS A 1 111 ? 10.327 6.221 -4.949 1.00 51.66 111 LYS A C 1
ATOM 872 O O . LYS A 1 111 ? 11.425 5.746 -4.687 1.00 51.66 111 LYS A O 1
ATOM 877 N N . THR A 1 112 ? 9.416 5.553 -5.669 1.00 51.97 112 THR A N 1
ATOM 878 C CA . THR A 1 112 ? 9.610 4.233 -6.330 1.00 51.97 112 THR A CA 1
ATOM 879 C C . THR A 1 112 ? 8.608 4.021 -7.489 1.00 51.97 112 THR A C 1
ATOM 881 O O . THR A 1 112 ? 7.588 4.711 -7.550 1.00 51.97 112 THR A O 1
ATOM 884 N N . PHE A 1 113 ? 8.843 3.052 -8.397 1.00 53.25 113 PHE A N 1
ATOM 885 C CA . PHE A 1 113 ? 7.806 2.583 -9.346 1.00 53.25 113 PHE A CA 1
ATOM 886 C C . PHE A 1 113 ? 6.654 1.873 -8.607 1.00 53.25 113 PHE A C 1
ATOM 888 O O . PHE A 1 113 ? 5.499 2.047 -8.997 1.00 53.25 113 PHE A O 1
ATOM 895 N N . ASP A 1 114 ? 6.920 1.262 -7.444 1.00 48.12 114 ASP A N 1
ATOM 896 C CA . ASP A 1 114 ? 5.884 0.863 -6.478 1.00 48.12 114 ASP A CA 1
ATOM 897 C C . ASP A 1 114 ? 4.980 2.031 -6.076 1.00 48.12 114 ASP A C 1
ATOM 899 O O . ASP A 1 114 ? 3.768 1.888 -6.140 1.00 48.12 114 ASP A O 1
ATOM 903 N N . GLY A 1 115 ? 5.516 3.209 -5.735 1.00 50.16 115 GLY A N 1
ATOM 904 C CA . GLY A 1 115 ? 4.708 4.379 -5.362 1.00 50.16 115 GLY A CA 1
ATOM 905 C C . GLY A 1 115 ? 3.716 4.801 -6.452 1.00 50.16 115 GLY A C 1
ATOM 906 O O . GLY A 1 115 ? 2.640 5.318 -6.156 1.00 50.16 115 GLY A O 1
ATOM 907 N N . PHE A 1 116 ? 4.050 4.516 -7.709 1.00 54.03 116 PHE A N 1
ATOM 908 C CA . PHE A 1 116 ? 3.223 4.780 -8.876 1.00 54.03 116 PHE A CA 1
ATOM 909 C C . PHE A 1 116 ? 2.208 3.650 -9.168 1.00 54.03 116 PHE A C 1
ATOM 911 O O . PHE A 1 116 ? 1.018 3.939 -9.309 1.00 54.03 116 PHE A O 1
ATOM 918 N N . VAL A 1 117 ? 2.619 2.373 -9.181 1.00 49.50 117 VAL A N 1
ATOM 919 C CA . VAL A 1 117 ? 1.689 1.230 -9.337 1.00 49.50 117 VAL A CA 1
ATOM 920 C C . VAL A 1 117 ? 0.650 1.212 -8.214 1.00 49.50 117 VAL A C 1
ATOM 922 O O . VAL A 1 117 ? -0.528 0.934 -8.432 1.00 49.50 117 VAL A O 1
ATOM 925 N N . TYR A 1 118 ? 1.067 1.608 -7.020 1.00 47.84 118 TYR A N 1
ATOM 926 C CA . TYR A 1 118 ? 0.228 1.739 -5.844 1.00 47.84 118 TYR A CA 1
ATOM 927 C C . TYR A 1 118 ? -0.853 2.827 -5.983 1.00 47.84 118 TYR A C 1
ATOM 929 O O . TYR A 1 118 ? -1.986 2.625 -5.545 1.00 47.84 118 TYR A O 1
ATOM 937 N N . LEU A 1 119 ? -0.530 3.967 -6.608 1.00 48.56 119 LEU A N 1
ATOM 938 C CA . LEU A 1 119 ? -1.469 5.072 -6.855 1.00 48.56 119 LEU A CA 1
ATOM 939 C C . LEU A 1 119 ? -2.424 4.792 -8.026 1.00 48.56 119 LEU A C 1
ATOM 941 O O . LEU A 1 119 ? -3.584 5.193 -7.969 1.00 48.56 119 LEU A O 1
ATOM 945 N N . ALA A 1 120 ? -1.950 4.121 -9.080 1.00 43.06 120 ALA A N 1
ATOM 946 C CA . ALA A 1 120 ? -2.695 3.955 -10.329 1.00 43.06 120 ALA A CA 1
ATOM 947 C C . ALA A 1 120 ? -3.458 2.618 -10.448 1.00 43.06 120 ALA A C 1
ATOM 949 O O . ALA A 1 120 ? -4.462 2.555 -11.165 1.00 43.06 120 ALA A O 1
ATOM 950 N N . PHE A 1 121 ? -3.014 1.551 -9.766 1.00 45.75 121 PHE A N 1
ATOM 951 C CA . PHE A 1 121 ? -3.409 0.169 -10.091 1.00 45.75 121 PHE A CA 1
ATOM 952 C C . PHE A 1 121 ? -3.723 -0.732 -8.892 1.00 45.75 121 PHE A C 1
ATOM 954 O O . PHE A 1 121 ? -3.658 -1.950 -9.025 1.00 45.75 121 PHE A O 1
ATOM 961 N N . SER A 1 122 ? -4.107 -0.189 -7.733 1.00 42.84 122 SER A N 1
ATOM 962 C CA . SER A 1 122 ? -4.518 -1.018 -6.591 1.00 42.84 122 SER A CA 1
ATOM 963 C C . SER A 1 122 ? -6.048 -1.157 -6.476 1.00 42.84 122 SER A C 1
ATOM 965 O O . SER A 1 122 ? -6.688 -0.364 -5.779 1.00 42.84 122 SER A O 1
ATOM 967 N N . PRO A 1 123 ? -6.679 -2.199 -7.058 1.00 40.09 123 PRO A N 1
ATOM 968 C CA . PRO A 1 123 ? -7.998 -2.653 -6.642 1.00 40.09 123 PRO A CA 1
ATOM 969 C C . PRO A 1 123 ? -7.867 -3.539 -5.384 1.00 40.09 123 PRO A C 1
ATOM 971 O O . PRO A 1 123 ? -8.183 -4.722 -5.422 1.00 40.09 123 PRO A O 1
ATOM 974 N N . LYS A 1 124 ? -7.350 -2.963 -4.281 1.00 37.94 124 LYS A N 1
ATOM 975 C CA . LYS A 1 124 ? -7.579 -3.278 -2.845 1.00 37.94 124 LYS A CA 1
ATOM 976 C C . LYS A 1 124 ? -6.442 -2.676 -1.997 1.00 37.94 124 LYS A C 1
ATOM 978 O O . LYS A 1 124 ? -5.367 -3.250 -1.885 1.00 37.94 124 LYS A O 1
ATOM 983 N N . LYS A 1 125 ? -6.741 -1.526 -1.370 1.00 44.78 125 LYS A N 1
ATOM 984 C CA . LYS A 1 125 ? -5.961 -0.780 -0.356 1.00 44.78 125 LYS A CA 1
ATOM 985 C C . LYS A 1 125 ? -4.925 -1.633 0.404 1.00 44.78 125 LYS A C 1
ATOM 987 O O . LYS A 1 125 ? -5.299 -2.300 1.372 1.00 44.78 125 LYS A O 1
ATOM 992 N N . TYR A 1 126 ? -3.629 -1.488 0.110 1.00 48.91 126 TYR A N 1
ATOM 993 C CA . TYR A 1 126 ? -2.669 -1.568 1.213 1.00 48.91 126 TYR A CA 1
ATOM 994 C C . TYR A 1 126 ? -2.998 -0.395 2.140 1.00 48.91 126 TYR A C 1
ATOM 996 O O . TYR A 1 126 ? -3.238 0.748 1.744 1.00 48.91 126 TYR A O 1
ATOM 1004 N N . SER A 1 127 ? -3.194 -0.730 3.397 1.00 68.12 127 SER A N 1
ATOM 1005 C CA . SER A 1 127 ? -3.370 0.235 4.458 1.00 68.12 127 SER A CA 1
ATOM 1006 C C . SER A 1 127 ? -2.494 -0.287 5.578 1.00 68.12 127 SER A C 1
ATOM 1008 O O . SER A 1 127 ? -2.702 -1.426 6.014 1.00 68.12 127 SER A O 1
ATOM 1010 N N . PRO A 1 128 ? -1.502 0.494 6.036 1.00 75.88 128 PRO A N 1
ATOM 1011 C CA . PRO A 1 128 ? -0.775 0.169 7.251 1.00 75.88 128 PRO A CA 1
ATOM 1012 C C . PRO A 1 128 ? -1.726 -0.186 8.404 1.00 75.88 128 PRO A C 1
ATOM 1014 O O . PRO A 1 128 ? -1.453 -1.139 9.125 1.00 75.88 128 PRO A O 1
ATOM 1017 N N . GLU A 1 129 ? -2.888 0.477 8.493 1.00 82.88 129 GLU A N 1
ATOM 1018 C CA . GLU A 1 129 ? -3.936 0.175 9.480 1.00 82.88 129 GLU A CA 1
ATOM 1019 C C . GLU A 1 129 ? -4.470 -1.254 9.305 1.00 82.88 129 GLU A C 1
ATOM 1021 O O . GLU A 1 129 ? -4.475 -2.013 10.266 1.00 82.88 129 GLU A O 1
ATOM 1026 N N . LYS A 1 130 ? -4.789 -1.690 8.076 1.00 85.06 130 LYS A N 1
ATOM 1027 C CA . LYS A 1 130 ? -5.253 -3.069 7.809 1.00 85.06 130 LYS A CA 1
ATOM 1028 C C . LYS A 1 130 ? -4.198 -4.133 8.107 1.00 85.06 130 LYS A C 1
ATOM 1030 O O . LYS A 1 130 ? -4.524 -5.214 8.596 1.00 85.06 130 LYS A O 1
ATOM 1035 N N . LYS A 1 131 ? -2.920 -3.849 7.836 1.00 86.19 131 LYS A N 1
ATOM 1036 C CA . LYS A 1 131 ? -1.822 -4.770 8.174 1.00 86.19 131 LYS A CA 1
ATOM 1037 C C . LYS A 1 131 ? -1.658 -4.898 9.691 1.00 86.19 131 LYS A C 1
ATOM 1039 O O . LYS A 1 131 ? -1.487 -6.006 10.200 1.00 86.19 131 LYS A O 1
ATOM 1044 N N . VAL A 1 132 ? -1.724 -3.777 10.407 1.00 91.12 132 VAL A N 1
ATOM 1045 C CA . VAL A 1 132 ? -1.647 -3.739 11.873 1.00 91.12 132 VAL A CA 1
ATOM 1046 C C . VAL A 1 132 ? -2.866 -4.423 12.493 1.00 91.12 132 VAL A C 1
ATOM 1048 O O . VAL A 1 132 ? -2.685 -5.272 13.358 1.00 91.12 132 VAL A O 1
ATOM 1051 N N . GLN A 1 133 ? -4.072 -4.159 11.987 1.00 93.50 133 GLN A N 1
ATOM 1052 C CA . GLN A 1 133 ? -5.315 -4.834 12.369 1.00 93.50 133 GLN A CA 1
ATOM 1053 C C . GLN A 1 133 ? -5.180 -6.353 12.221 1.00 93.50 133 GLN A C 1
ATOM 1055 O O . GLN A 1 133 ? -5.380 -7.078 13.189 1.00 93.50 133 GLN A O 1
ATOM 1060 N N . ALA A 1 134 ? -4.746 -6.850 11.057 1.00 89.31 134 ALA A N 1
ATOM 1061 C CA . ALA A 1 134 ? -4.544 -8.284 10.841 1.00 89.31 134 ALA A CA 1
ATOM 1062 C C . ALA A 1 134 ? -3.503 -8.889 11.804 1.00 89.31 134 ALA A C 1
ATOM 1064 O O . ALA A 1 134 ? -3.690 -9.995 12.314 1.00 89.31 134 ALA A O 1
ATOM 1065 N N . SER A 1 135 ? -2.410 -8.170 12.080 1.00 90.06 135 SER A N 1
ATOM 1066 C CA . SER A 1 135 ? -1.391 -8.586 13.053 1.00 90.06 135 SER A CA 1
ATOM 1067 C C . SER A 1 135 ? -1.937 -8.621 14.485 1.00 90.06 135 SER A C 1
ATOM 1069 O O . SER A 1 135 ? -1.630 -9.536 15.249 1.00 90.06 135 SER A O 1
ATOM 1071 N N . LEU A 1 136 ? -2.764 -7.642 14.858 1.00 93.50 136 LEU A N 1
ATOM 1072 C CA . LEU A 1 136 ? -3.409 -7.577 16.163 1.00 93.50 136 LEU A CA 1
ATOM 1073 C C . LEU A 1 136 ? -4.429 -8.706 16.334 1.00 93.50 136 LEU A C 1
ATOM 1075 O O . LEU A 1 136 ? -4.354 -9.427 17.323 1.00 93.50 136 LEU A O 1
ATOM 1079 N N . VAL A 1 137 ? -5.291 -8.932 15.340 1.00 93.25 137 VAL A N 1
ATOM 1080 C CA . VAL A 1 137 ? -6.271 -10.030 15.312 1.00 93.25 137 VAL A CA 1
ATOM 1081 C C . VAL A 1 137 ? -5.591 -11.382 15.492 1.00 93.25 137 VAL A C 1
ATOM 1083 O O . VAL A 1 137 ? -6.034 -12.179 16.309 1.00 93.25 137 VAL A O 1
ATOM 1086 N N . LYS A 1 138 ? -4.464 -11.638 14.812 1.00 90.81 138 LYS A N 1
ATOM 1087 C CA . LYS A 1 138 ? -3.692 -12.880 15.009 1.00 90.81 138 LYS A CA 1
ATOM 1088 C C . LYS A 1 138 ? -3.189 -13.052 16.447 1.00 90.81 138 LYS A C 1
ATOM 1090 O O . LYS A 1 138 ? -3.088 -14.180 16.922 1.00 90.81 138 LYS A O 1
ATOM 1095 N N . ARG A 1 139 ? -2.869 -11.951 17.132 1.00 88.94 139 ARG A N 1
ATOM 1096 C CA . ARG A 1 139 ? -2.371 -11.947 18.515 1.00 88.94 139 ARG A CA 1
ATOM 1097 C C . ARG A 1 139 ? -3.485 -12.205 19.529 1.00 88.94 139 ARG A C 1
ATOM 1099 O O . ARG A 1 139 ? -3.284 -12.995 20.442 1.00 88.94 139 ARG A O 1
ATOM 1106 N N . ILE A 1 140 ? -4.643 -11.562 19.356 1.00 90.00 140 ILE A N 1
ATOM 1107 C CA . ILE A 1 140 ? -5.784 -11.659 20.287 1.00 90.00 140 ILE A CA 1
ATOM 1108 C C . ILE A 1 140 ? -6.759 -12.792 19.937 1.00 90.00 140 ILE A C 1
ATOM 1110 O O . ILE A 1 140 ? -7.572 -13.185 20.766 1.00 90.00 140 ILE A O 1
ATOM 1114 N N . GLY A 1 141 ? -6.662 -13.358 18.730 1.00 78.00 141 GLY A N 1
ATOM 1115 C CA . GLY A 1 141 ? -7.582 -14.366 18.194 1.00 78.00 141 GLY A CA 1
ATOM 1116 C C . GLY A 1 141 ? -7.652 -15.673 18.976 1.00 78.00 141 GLY A C 1
ATOM 1117 O O . GLY A 1 141 ? -8.602 -16.425 18.810 1.00 78.00 141 GLY A O 1
ATOM 1118 N N . LYS A 1 142 ? -6.682 -15.932 19.857 1.00 69.12 142 LYS A N 1
ATOM 1119 C CA . LYS A 1 142 ? -6.711 -17.079 20.776 1.00 69.12 142 LYS A CA 1
ATOM 1120 C C . LYS A 1 142 ? -7.436 -16.797 22.098 1.00 69.12 142 LYS A C 1
ATOM 1122 O O . LYS A 1 142 ? -7.619 -17.728 22.869 1.00 69.12 142 LYS A O 1
ATOM 1127 N N . LEU A 1 143 ? -7.786 -15.541 22.379 1.00 71.19 143 LEU A N 1
ATOM 1128 C CA . LEU A 1 143 ? -8.240 -15.091 23.699 1.00 71.19 143 LEU A CA 1
ATOM 1129 C C . LEU A 1 143 ? -9.632 -14.448 23.695 1.00 71.19 143 LEU A C 1
ATOM 1131 O O . LEU A 1 143 ? -10.274 -14.462 24.737 1.00 71.19 143 LEU A O 1
ATOM 1135 N N . ALA A 1 144 ? -10.082 -13.866 22.575 1.00 80.38 144 ALA A N 1
ATOM 1136 C CA . ALA A 1 144 ? -11.213 -12.928 22.611 1.00 80.38 144 ALA A CA 1
ATOM 1137 C C . ALA A 1 144 ? -12.133 -12.927 21.367 1.00 80.38 144 ALA A C 1
ATOM 1139 O O . ALA A 1 144 ? -12.791 -11.925 21.112 1.00 80.38 144 ALA A O 1
ATOM 1140 N N . ASN A 1 145 ? -12.145 -13.995 20.557 1.00 88.88 145 ASN A N 1
ATOM 1141 C CA . ASN A 1 145 ? -13.048 -14.160 19.395 1.00 88.88 145 ASN A CA 1
ATOM 1142 C C . ASN A 1 145 ? -13.239 -12.898 18.514 1.00 88.88 145 ASN A C 1
ATOM 1144 O O . ASN A 1 145 ? -14.365 -12.457 18.288 1.00 88.88 145 ASN A O 1
ATOM 1148 N N . PRO A 1 146 ? -12.157 -12.284 18.006 1.00 94.19 146 PRO A N 1
ATOM 1149 C CA . PRO A 1 146 ? -12.243 -11.011 17.305 1.00 94.19 146 PRO A CA 1
ATOM 1150 C C . PRO A 1 146 ? -13.008 -11.125 15.979 1.00 94.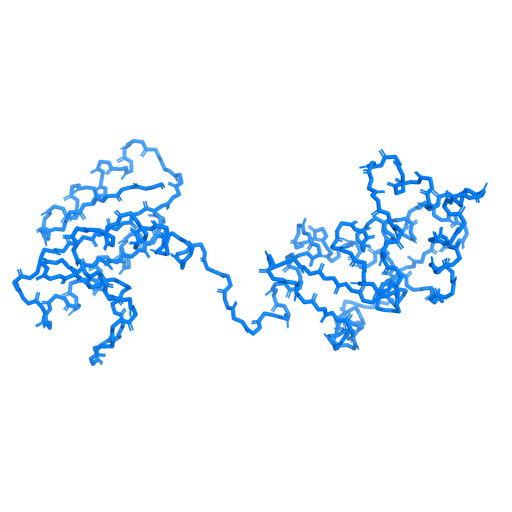19 146 PRO A C 1
ATOM 1152 O O . PRO A 1 146 ? -12.677 -11.949 15.122 1.00 94.19 146 PRO A O 1
ATOM 1155 N N . VAL A 1 147 ? -13.953 -10.214 15.764 1.00 94.81 147 VAL A N 1
ATOM 1156 C CA . VAL A 1 147 ? -14.642 -9.978 14.493 1.00 94.81 147 VAL A CA 1
ATOM 1157 C C . VAL A 1 147 ? -14.149 -8.658 13.915 1.00 94.81 147 VAL A C 1
ATOM 1159 O O . VAL A 1 147 ? -14.148 -7.633 14.592 1.00 94.81 147 VAL A O 1
ATOM 1162 N N . ILE A 1 148 ? -13.705 -8.671 12.660 1.00 94.12 148 ILE A N 1
ATOM 1163 C CA . ILE A 1 148 ? -13.198 -7.468 11.992 1.00 94.12 148 ILE A CA 1
ATOM 1164 C C . ILE A 1 148 ? -14.284 -6.757 11.201 1.00 94.12 148 ILE A C 1
ATOM 1166 O O . ILE A 1 148 ? -15.200 -7.393 10.680 1.00 94.12 148 ILE A O 1
ATOM 1170 N N . GLU A 1 149 ? -14.094 -5.453 11.008 1.00 91.50 149 GLU A N 1
ATOM 1171 C CA . GLU A 1 149 ? -14.832 -4.670 10.018 1.00 91.50 149 GLU A CA 1
ATOM 1172 C C . GLU A 1 149 ? -16.363 -4.750 10.229 1.00 91.50 149 GLU A C 1
ATOM 1174 O O . GLU A 1 149 ? -17.134 -4.883 9.271 1.00 91.50 149 GLU A O 1
ATOM 1179 N N . VAL A 1 150 ? -16.792 -4.663 11.494 1.00 93.62 150 VAL A N 1
ATOM 1180 C CA . VAL A 1 150 ? -18.187 -4.821 11.931 1.00 93.62 150 VAL A CA 1
ATOM 1181 C C . VAL A 1 150 ? -18.993 -3.572 11.595 1.00 93.62 150 VAL A C 1
ATOM 1183 O O . VAL A 1 150 ? -18.663 -2.467 12.027 1.00 93.62 150 VAL A O 1
ATOM 1186 N N . ASN A 1 151 ? -20.062 -3.743 10.818 1.00 95.38 151 ASN A N 1
ATOM 1187 C CA . ASN A 1 151 ? -20.924 -2.636 10.415 1.00 95.38 151 ASN A CA 1
ATOM 1188 C C . ASN A 1 151 ? -21.758 -2.115 11.593 1.00 95.38 151 ASN A C 1
ATOM 1190 O O . ASN A 1 151 ? -22.344 -2.882 12.351 1.00 95.38 151 ASN A O 1
ATOM 1194 N N . THR A 1 152 ? -21.883 -0.797 11.661 1.00 93.25 152 THR A N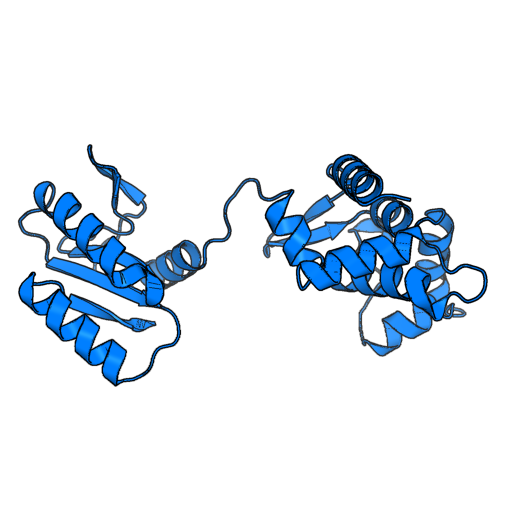 1
ATOM 1195 C CA . THR A 1 152 ? -22.813 -0.060 12.520 1.00 93.25 152 THR A CA 1
ATOM 1196 C C . THR A 1 152 ? -23.548 0.978 11.662 1.00 93.25 152 THR A C 1
ATOM 1198 O O . THR A 1 152 ? -23.076 1.313 10.572 1.00 93.25 152 THR A O 1
ATOM 1201 N N . PRO A 1 153 ? -24.662 1.560 12.133 1.00 95.56 153 PRO A N 1
ATOM 1202 C CA . PRO A 1 153 ? -25.317 2.659 11.420 1.00 95.56 153 PRO A CA 1
ATOM 1203 C C . PRO A 1 153 ? -24.426 3.896 11.199 1.00 95.56 153 PRO A C 1
ATOM 1205 O O . PRO A 1 153 ? -24.674 4.664 10.276 1.00 95.56 153 PRO A O 1
ATOM 1208 N N . ALA A 1 154 ? -23.386 4.091 12.020 1.00 91.31 154 ALA A N 1
ATOM 1209 C CA . ALA A 1 154 ? -22.510 5.265 11.973 1.00 91.31 154 ALA A CA 1
ATOM 1210 C C . ALA A 1 154 ? -21.136 5.006 11.327 1.00 91.31 154 ALA A C 1
ATOM 1212 O O . ALA A 1 154 ? -20.262 5.870 11.367 1.00 91.31 154 ALA A O 1
ATOM 1213 N N . GLY A 1 155 ? -20.918 3.823 10.751 1.00 93.12 155 GLY A N 1
ATOM 1214 C CA . GLY A 1 155 ? -19.634 3.438 10.178 1.00 93.12 155 GLY A CA 1
ATOM 1215 C C . GLY A 1 155 ? -19.273 2.007 10.528 1.00 93.12 155 GLY A C 1
ATOM 1216 O O . GLY A 1 155 ? -20.143 1.153 10.687 1.00 93.12 155 GLY A O 1
ATOM 1217 N N . LYS A 1 156 ? -17.980 1.727 10.635 1.00 96.12 156 LYS A N 1
ATOM 1218 C CA . LYS A 1 156 ? -17.492 0.364 10.771 1.00 96.12 156 LYS A CA 1
ATOM 1219 C C . LYS A 1 156 ? -16.392 0.276 11.820 1.00 96.12 156 LYS A C 1
ATOM 1221 O O . LYS A 1 156 ? -15.417 1.016 11.738 1.00 96.12 156 LYS A O 1
ATOM 1226 N N . ILE A 1 157 ? -16.573 -0.629 12.775 1.00 97.12 157 ILE A N 1
ATOM 1227 C CA . ILE A 1 157 ? -15.605 -0.919 13.834 1.00 97.12 157 ILE A CA 1
ATOM 1228 C C . ILE A 1 157 ? -14.483 -1.772 13.244 1.00 97.12 157 ILE A C 1
ATOM 1230 O O . ILE A 1 157 ? -14.758 -2.778 12.584 1.00 97.12 157 ILE A O 1
ATOM 1234 N N . ASP A 1 158 ? -13.227 -1.403 13.501 1.00 97.06 158 ASP A N 1
ATOM 1235 C CA . ASP A 1 158 ? -12.085 -2.162 12.993 1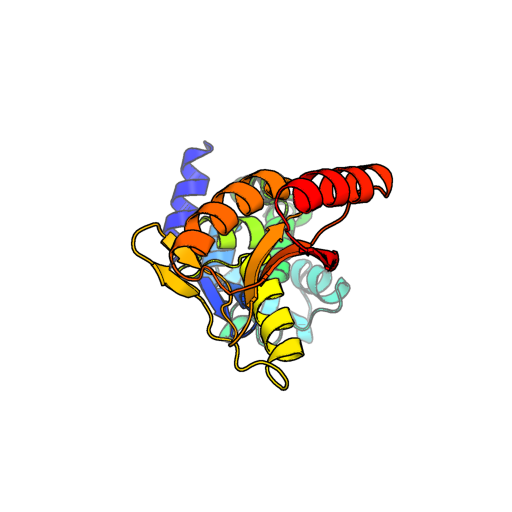.00 97.06 158 ASP A CA 1
ATOM 1236 C C . ASP A 1 158 ? -12.040 -3.573 13.583 1.00 97.06 158 ASP A C 1
ATOM 1238 O O . ASP A 1 158 ? -11.931 -4.541 12.829 1.00 97.06 158 ASP A O 1
ATOM 1242 N N . ILE A 1 159 ? -12.107 -3.711 14.910 1.00 97.69 159 ILE A N 1
ATOM 1243 C CA . ILE A 1 159 ? -12.149 -5.011 15.586 1.00 97.69 159 ILE A CA 1
ATOM 1244 C C . ILE A 1 159 ? -13.121 -4.944 16.766 1.00 97.69 159 ILE A C 1
ATOM 1246 O O . ILE A 1 159 ? -13.050 -4.038 17.594 1.00 97.69 159 ILE A O 1
ATOM 1250 N N . LEU A 1 160 ? -14.002 -5.932 16.849 1.00 97.38 160 LEU A N 1
ATOM 1251 C CA . LEU A 1 160 ? -14.918 -6.167 17.955 1.00 97.38 160 LEU A CA 1
ATOM 1252 C C . LEU A 1 160 ? -14.562 -7.505 18.606 1.00 97.38 160 LEU A C 1
ATOM 1254 O O . LEU A 1 160 ? -14.393 -8.496 17.901 1.00 97.38 160 LEU A O 1
ATOM 1258 N N . THR A 1 161 ? -14.447 -7.541 19.926 1.00 96.12 161 THR A N 1
ATOM 1259 C CA . THR A 1 161 ? -14.338 -8.784 20.706 1.00 96.12 161 THR A CA 1
ATOM 1260 C C . THR A 1 161 ? -15.576 -8.949 21.581 1.00 96.12 161 THR A C 1
ATOM 1262 O O . THR A 1 161 ? -16.463 -8.099 21.562 1.00 96.12 161 THR A O 1
ATOM 1265 N N . ASP A 1 162 ? -15.619 -10.004 22.394 1.00 94.12 162 ASP A N 1
ATOM 1266 C CA . ASP A 1 162 ? -16.705 -10.220 23.360 1.00 94.12 162 ASP A CA 1
ATOM 1267 C C . ASP A 1 162 ? -16.813 -9.091 24.415 1.00 94.12 162 ASP A C 1
ATOM 1269 O O . ASP A 1 162 ? -17.852 -8.939 25.067 1.00 94.12 162 ASP A O 1
ATOM 1273 N N . HIS A 1 163 ? -15.745 -8.301 24.612 1.00 95.44 163 HIS A N 1
ATOM 1274 C CA . HIS A 1 163 ? -15.648 -7.304 25.687 1.00 95.44 163 HIS A CA 1
ATOM 1275 C C . HIS A 1 163 ? -15.051 -5.953 25.269 1.00 95.44 163 HIS A C 1
ATOM 1277 O O . HIS A 1 163 ? -15.043 -5.019 26.070 1.00 95.44 163 HIS A O 1
ATOM 1283 N N . GLU A 1 164 ? -14.536 -5.812 24.048 1.00 97.44 164 GLU A N 1
ATOM 1284 C CA . GLU A 1 164 ? -13.777 -4.634 23.621 1.00 97.44 164 GLU A CA 1
ATOM 1285 C C . GLU A 1 164 ? -14.212 -4.167 22.231 1.00 97.44 164 GLU A C 1
ATOM 1287 O O . GLU A 1 164 ? -14.459 -4.968 21.328 1.00 97.44 164 GLU A O 1
ATOM 1292 N N . ILE A 1 165 ? -14.237 -2.848 22.045 1.00 98.06 165 ILE A N 1
ATOM 1293 C CA . ILE A 1 165 ? -14.213 -2.224 20.722 1.00 98.06 165 ILE A CA 1
ATOM 1294 C C . ILE A 1 165 ? -12.827 -1.634 20.502 1.00 98.06 165 ILE A C 1
ATOM 1296 O O . ILE A 1 165 ? -12.318 -0.895 21.348 1.00 98.06 165 ILE A O 1
ATOM 1300 N N . ILE A 1 166 ? -12.205 -1.973 19.377 1.00 98.31 166 ILE A N 1
ATOM 1301 C CA . ILE A 1 166 ? -10.826 -1.597 19.086 1.00 98.31 166 ILE A CA 1
ATOM 1302 C C . ILE A 1 166 ? -10.780 -0.836 17.764 1.00 98.31 166 ILE A C 1
ATOM 1304 O O . ILE A 1 166 ? -11.155 -1.376 16.725 1.00 98.31 166 ILE A O 1
ATOM 1308 N N . GLU A 1 167 ? -10.272 0.395 17.807 1.00 98.38 167 GLU A N 1
ATOM 1309 C CA . GLU A 1 167 ? -9.952 1.209 16.627 1.00 98.38 167 GLU A CA 1
ATOM 1310 C C . GLU A 1 167 ? -8.435 1.184 16.392 1.00 98.38 167 GLU A C 1
ATOM 1312 O O . GLU A 1 167 ? -7.648 1.461 17.305 1.00 98.38 167 GLU A O 1
ATOM 1317 N N . VAL A 1 168 ? -8.002 0.861 15.172 1.00 97.62 168 VAL A N 1
ATOM 1318 C CA . VAL A 1 168 ? -6.587 0.778 14.796 1.00 97.62 168 VAL A CA 1
ATOM 1319 C C . VAL A 1 168 ? -6.207 2.023 14.007 1.00 97.62 168 VAL A C 1
ATOM 1321 O O . VAL A 1 168 ? -6.699 2.255 12.907 1.00 97.62 168 VAL A O 1
ATOM 1324 N N . LYS A 1 169 ? -5.267 2.821 14.525 1.00 96.62 169 LYS A N 1
ATOM 1325 C CA . LYS A 1 169 ? -4.899 4.092 13.886 1.00 96.62 169 LYS A CA 1
ATOM 1326 C C . LYS A 1 169 ? -3.407 4.337 13.855 1.00 96.62 169 LYS A C 1
ATOM 1328 O O . LYS A 1 169 ? -2.678 4.000 14.786 1.00 96.62 169 LYS A O 1
ATOM 1333 N N . ASN A 1 170 ? -2.943 5.022 12.813 1.00 94.25 170 ASN A N 1
ATOM 1334 C CA . ASN A 1 170 ? -1.635 5.656 12.897 1.00 94.25 170 ASN A CA 1
ATOM 1335 C C . ASN A 1 170 ? -1.638 6.671 14.053 1.00 94.25 170 ASN A C 1
ATOM 1337 O O . ASN A 1 170 ? -2.619 7.391 14.243 1.00 94.25 170 ASN A O 1
ATOM 1341 N N . VAL A 1 171 ? -0.534 6.768 14.793 1.00 90.00 171 VAL A N 1
ATOM 1342 C CA . VAL A 1 171 ? -0.391 7.669 15.942 1.00 90.00 171 VAL A CA 1
ATOM 1343 C C . VAL A 1 171 ? -0.726 9.123 15.614 1.00 90.00 171 VAL A C 1
ATOM 1345 O O . VAL A 1 171 ? -1.279 9.814 16.460 1.00 90.00 171 VAL A O 1
ATOM 1348 N N . LEU A 1 172 ? -0.479 9.591 14.388 1.00 89.12 172 LEU A N 1
ATOM 1349 C CA . LEU A 1 172 ? -0.834 10.949 13.962 1.00 89.12 172 LEU A CA 1
ATOM 1350 C C . LEU A 1 172 ? -2.355 11.167 13.861 1.00 89.12 172 LEU A C 1
ATOM 1352 O O . LEU A 1 172 ? -2.828 12.294 13.986 1.00 89.12 172 LEU A O 1
ATOM 1356 N N . GLY A 1 173 ? -3.127 10.094 13.675 1.00 90.69 173 GLY A N 1
ATOM 1357 C CA . GLY A 1 173 ? -4.584 10.100 13.549 1.00 90.69 173 GLY A CA 1
ATOM 1358 C C . GLY A 1 173 ? -5.345 9.878 14.858 1.00 90.69 173 GLY A C 1
ATOM 1359 O O . GLY A 1 173 ? -6.569 9.761 14.815 1.00 90.69 173 GLY A O 1
ATOM 1360 N N . TRP A 1 174 ? -4.677 9.825 16.015 1.00 97.12 174 TRP A N 1
ATOM 1361 C CA . TRP A 1 174 ? -5.288 9.418 17.292 1.00 97.12 174 TRP A CA 1
ATOM 1362 C C . TRP A 1 174 ? -6.573 10.184 17.662 1.00 97.12 174 TRP A C 1
ATOM 1364 O O . TRP A 1 174 ? -7.508 9.586 18.181 1.00 97.12 174 TRP A O 1
ATOM 1374 N N . LYS A 1 175 ? -6.673 11.483 17.340 1.00 97.81 175 LYS A N 1
ATOM 1375 C CA . LYS A 1 175 ? -7.880 12.289 17.617 1.00 97.81 175 LYS A CA 1
ATOM 1376 C C . LYS A 1 175 ? -9.100 11.801 16.835 1.00 97.81 175 LYS A C 1
ATOM 1378 O O . LYS A 1 175 ? -10.206 11.786 17.362 1.00 97.81 175 LYS A O 1
ATOM 1383 N N . SER A 1 176 ? -8.894 11.391 15.582 1.00 97.38 176 SER A N 1
ATOM 1384 C CA . SER A 1 176 ? -9.975 10.819 14.770 1.00 97.38 176 SER A CA 1
ATOM 1385 C C . SER A 1 176 ? -10.439 9.479 15.336 1.00 97.38 176 SER A C 1
ATOM 1387 O O . SER A 1 176 ? -11.640 9.254 15.429 1.00 97.38 176 SER A O 1
ATOM 1389 N N . ALA A 1 177 ? -9.504 8.660 15.833 1.00 98.06 177 ALA A N 1
ATOM 1390 C CA . ALA A 1 177 ? -9.827 7.400 16.491 1.00 98.06 177 ALA A CA 1
ATOM 1391 C C . ALA A 1 177 ? -10.659 7.605 17.769 1.00 98.06 177 ALA A C 1
ATOM 1393 O O . ALA A 1 177 ? -11.596 6.849 18.003 1.00 98.06 177 ALA A O 1
ATOM 1394 N N . VAL A 1 178 ? -10.386 8.662 18.550 1.00 98.62 178 VAL A N 1
ATOM 1395 C CA . VAL A 1 178 ? -11.224 9.048 19.704 1.00 98.62 178 VAL A CA 1
ATOM 1396 C C . VAL A 1 178 ? -12.661 9.339 19.270 1.00 98.62 178 VAL A C 1
ATOM 1398 O O . VAL A 1 178 ? -13.595 8.805 19.857 1.00 98.62 178 VAL A O 1
ATOM 1401 N N . GLY A 1 179 ? -12.857 10.142 18.222 1.00 98.12 179 GLY A N 1
ATOM 1402 C CA . GLY A 1 179 ? -14.200 10.427 17.711 1.00 98.12 179 GLY A CA 1
ATOM 1403 C C . GLY A 1 179 ? -14.925 9.161 17.250 1.00 98.12 179 GLY A C 1
ATOM 1404 O O . GLY A 1 179 ? -16.057 8.914 17.655 1.00 98.12 179 GLY A O 1
ATOM 1405 N N . GLN A 1 180 ? -14.251 8.327 16.456 1.00 98.25 180 GLN A N 1
ATOM 1406 C CA . GLN A 1 180 ? -14.820 7.085 15.929 1.00 98.25 180 GLN A CA 1
ATOM 1407 C C . GLN A 1 180 ? -15.230 6.126 17.055 1.00 98.25 180 GLN A C 1
ATOM 1409 O O . GLN A 1 180 ? -16.377 5.684 17.098 1.00 98.25 180 GLN A O 1
ATOM 1414 N N . ILE A 1 181 ? -14.334 5.858 18.009 1.00 98.19 181 ILE A N 1
ATOM 1415 C CA . ILE A 1 181 ? -14.595 4.884 19.072 1.00 98.19 181 ILE A CA 1
ATOM 1416 C C . ILE A 1 181 ? -15.687 5.341 20.042 1.00 98.19 181 ILE A C 1
ATOM 1418 O O . ILE A 1 181 ? -16.461 4.515 20.524 1.00 98.19 181 ILE A O 1
ATOM 1422 N N . LEU A 1 182 ? -15.795 6.649 20.303 1.00 98.38 182 LEU A N 1
ATOM 1423 C CA . LEU A 1 182 ? -16.879 7.201 21.112 1.00 98.38 182 LEU A CA 1
ATOM 1424 C C . LEU A 1 182 ? -18.232 6.968 20.438 1.00 98.38 182 LEU A C 1
ATOM 1426 O O . LEU A 1 182 ? -19.147 6.457 21.082 1.00 98.38 182 LEU A O 1
ATOM 1430 N N . ILE A 1 183 ? -18.334 7.242 19.135 1.00 98.25 183 ILE A N 1
ATOM 1431 C CA . ILE A 1 183 ? -19.558 6.992 18.367 1.00 98.25 183 ILE A CA 1
ATOM 1432 C C . ILE A 1 183 ? -19.906 5.501 18.351 1.00 98.25 183 ILE A C 1
ATOM 1434 O O . ILE A 1 183 ? -21.046 5.130 18.626 1.00 98.25 183 ILE A O 1
ATOM 1438 N N . TYR A 1 184 ? -18.930 4.631 18.087 1.00 97.94 184 TYR A N 1
ATOM 1439 C CA . TYR A 1 184 ? -19.162 3.188 18.057 1.00 97.94 184 TYR A CA 1
ATOM 1440 C C . TYR A 1 184 ? -19.575 2.623 19.422 1.00 97.94 184 TYR A C 1
ATOM 1442 O O . TYR A 1 184 ? -20.393 1.704 19.478 1.00 97.94 184 TYR A O 1
ATOM 1450 N N . SER A 1 185 ? -19.089 3.207 20.523 1.00 97.19 185 SER A N 1
ATOM 1451 C CA . SER A 1 185 ? -19.426 2.755 21.878 1.00 97.19 185 SER A CA 1
ATOM 1452 C C . SER A 1 185 ? -20.908 2.878 22.234 1.00 97.19 185 SER A C 1
ATOM 1454 O O . SER A 1 185 ? -21.379 2.129 23.083 1.00 97.19 185 SER A O 1
ATOM 1456 N N . HIS A 1 186 ? -21.681 3.722 21.541 1.00 97.50 186 HIS A N 1
ATOM 1457 C CA . HIS A 1 186 ? -23.134 3.784 21.737 1.00 97.50 186 HIS A CA 1
ATOM 1458 C C . HIS A 1 186 ? -23.855 2.492 21.325 1.00 97.50 186 HIS A C 1
ATOM 1460 O O . HIS A 1 186 ? -24.900 2.175 21.888 1.00 97.50 186 HIS A O 1
ATOM 1466 N N . TYR A 1 187 ? -23.299 1.733 20.375 1.00 97.19 187 TYR A N 1
ATOM 1467 C CA . TYR A 1 187 ? -23.856 0.447 19.939 1.00 97.19 187 TYR A CA 1
ATOM 1468 C C . TYR A 1 187 ? -23.363 -0.729 20.797 1.00 97.19 187 TYR A C 1
ATOM 1470 O O . TYR A 1 187 ? -23.961 -1.800 20.768 1.00 97.19 187 TYR A O 1
ATOM 1478 N N . TYR A 1 188 ? -22.300 -0.517 21.582 1.00 96.56 188 TYR A N 1
ATOM 1479 C CA . TYR A 1 188 ? -21.657 -1.512 22.445 1.00 96.56 188 TYR A CA 1
ATOM 1480 C C . TYR A 1 188 ? -21.326 -0.905 23.825 1.00 96.56 188 TYR A C 1
ATOM 1482 O O . TYR A 1 188 ? -20.154 -0.808 24.195 1.00 96.56 188 TYR A O 1
ATOM 1490 N N . PRO A 1 189 ? -22.336 -0.485 24.615 1.00 96.00 189 PRO A N 1
ATOM 1491 C CA . PRO A 1 189 ? -22.138 0.373 25.792 1.00 96.00 189 PRO A CA 1
ATOM 1492 C C . PRO A 1 189 ? -21.329 -0.277 26.921 1.00 96.00 189 PRO A C 1
ATOM 1494 O O . PRO A 1 189 ? -20.685 0.422 27.698 1.00 96.00 189 PRO A O 1
ATOM 1497 N N . ASN A 1 190 ? -21.337 -1.610 26.992 1.00 96.56 190 ASN A N 1
ATOM 1498 C CA . ASN A 1 190 ? -20.610 -2.376 28.006 1.00 96.56 190 ASN A CA 1
ATOM 1499 C C . ASN A 1 190 ? -19.194 -2.781 27.562 1.00 96.56 190 ASN A C 1
ATOM 1501 O O . ASN A 1 190 ? -18.498 -3.447 28.321 1.00 96.56 190 ASN A O 1
ATOM 1505 N N . HIS A 1 191 ? -18.778 -2.440 26.337 1.00 97.56 191 HIS A N 1
ATOM 1506 C CA . HIS A 1 191 ? -17.452 -2.802 25.838 1.00 97.56 191 HIS A CA 1
ATOM 1507 C C . HIS A 1 191 ? -16.410 -1.765 26.258 1.00 97.56 191 HIS A C 1
ATOM 1509 O O . HIS A 1 191 ? -16.641 -0.551 26.200 1.00 97.56 191 HIS A O 1
ATOM 1515 N N . GLN A 1 192 ? -15.224 -2.241 26.631 1.00 98.06 192 GLN A N 1
ATOM 1516 C CA . GLN A 1 192 ? -14.081 -1.378 26.879 1.00 98.06 192 GLN A CA 1
ATOM 1517 C C . GLN A 1 192 ? -13.616 -0.749 25.560 1.00 98.06 192 GLN A C 1
ATOM 1519 O O . GLN A 1 192 ? -13.459 -1.418 24.538 1.00 98.06 192 GLN A O 1
ATOM 1524 N N . LYS A 1 193 ? -13.378 0.563 25.588 1.00 98.62 193 LYS A N 1
ATOM 1525 C CA . LYS A 1 193 ? -12.871 1.320 24.443 1.00 98.62 193 LYS A CA 1
ATOM 1526 C C . LYS A 1 193 ? -11.355 1.181 24.376 1.00 98.62 193 LYS A C 1
ATOM 1528 O O . LYS A 1 193 ? -10.675 1.537 25.343 1.00 98.62 193 LYS A O 1
ATOM 1533 N N . ILE A 1 194 ? -10.829 0.714 23.247 1.00 98.50 194 ILE A N 1
ATOM 1534 C CA . ILE A 1 194 ? -9.392 0.592 23.000 1.00 98.50 194 ILE A CA 1
ATOM 1535 C C . ILE A 1 194 ? -9.002 1.288 21.698 1.00 98.50 194 ILE A C 1
ATOM 1537 O O . ILE A 1 194 ? -9.532 0.993 20.633 1.00 98.50 194 ILE A O 1
ATOM 1541 N N . ILE A 1 195 ? -8.001 2.162 21.754 1.00 98.62 195 ILE A N 1
ATOM 1542 C CA . ILE A 1 195 ? -7.318 2.644 20.550 1.00 98.62 195 ILE A CA 1
ATOM 1543 C C . ILE A 1 195 ? -5.952 1.963 20.474 1.00 98.62 195 ILE A C 1
ATOM 1545 O O . ILE A 1 195 ? -5.115 2.106 21.372 1.00 98.62 195 ILE A O 1
ATOM 1549 N N . HIS A 1 196 ? -5.719 1.221 19.394 1.00 98.38 196 HIS A N 1
ATOM 1550 C CA . HIS A 1 196 ? -4.433 0.602 19.099 1.00 98.38 196 HIS A CA 1
ATOM 1551 C C . HIS A 1 196 ? -3.649 1.474 18.116 1.00 98.38 196 HIS A C 1
ATOM 1553 O O . HIS A 1 196 ? -3.981 1.558 16.931 1.00 98.38 196 HIS A O 1
ATOM 1559 N N . LEU A 1 197 ? -2.611 2.148 18.614 1.00 97.56 197 LEU A N 1
ATOM 1560 C CA . LEU A 1 197 ? -1.821 3.095 17.834 1.00 97.56 197 LEU A CA 1
ATOM 1561 C C . LEU A 1 197 ? -0.549 2.465 17.282 1.00 97.56 197 LEU A C 1
ATOM 1563 O O . LEU A 1 197 ? 0.173 1.786 18.008 1.00 97.56 197 LEU A O 1
ATOM 1567 N N . PHE A 1 198 ? -0.222 2.778 16.030 1.00 93.56 198 PHE A N 1
ATOM 1568 C CA . PHE A 1 198 ? 1.062 2.411 15.431 1.00 93.56 198 PHE A CA 1
ATOM 1569 C C . PHE A 1 198 ? 1.814 3.600 14.837 1.00 93.56 198 PHE A C 1
ATOM 1571 O O . PHE A 1 198 ? 1.230 4.619 14.461 1.00 93.56 198 PHE A O 1
ATOM 1578 N N . GLY A 1 199 ? 3.128 3.440 14.696 1.00 87.50 199 GLY A N 1
ATOM 1579 C CA . GLY A 1 199 ? 4.026 4.466 14.167 1.00 87.50 199 GLY A CA 1
ATOM 1580 C C . GLY A 1 199 ? 4.832 5.174 15.255 1.00 87.50 199 GLY A C 1
ATOM 1581 O O . GLY A 1 199 ? 4.628 4.981 16.453 1.00 87.50 199 GLY A O 1
ATOM 1582 N N . GLN A 1 200 ? 5.801 5.982 14.830 1.00 85.69 200 GLN A N 1
ATOM 1583 C CA . GLN A 1 200 ? 6.762 6.600 15.741 1.00 85.69 200 GLN A CA 1
ATOM 1584 C C . GLN A 1 200 ? 6.265 7.951 16.269 1.00 85.69 200 GLN A C 1
ATOM 1586 O O . GLN A 1 200 ? 5.785 8.793 15.514 1.00 85.69 200 GLN A O 1
ATOM 1591 N N . CYS A 1 201 ? 6.428 8.170 17.572 1.00 87.12 201 CYS A N 1
ATOM 1592 C CA . CYS A 1 201 ? 6.286 9.469 18.225 1.00 87.12 201 CYS A CA 1
ATOM 1593 C C . CYS A 1 201 ? 7.148 9.507 19.498 1.00 87.12 201 CYS A C 1
ATOM 1595 O O . CYS A 1 201 ? 7.551 8.460 20.018 1.00 87.12 201 CYS A O 1
ATOM 1597 N N . CYS A 1 202 ? 7.439 10.706 20.003 1.00 89.25 202 CYS A N 1
ATOM 1598 C CA . CYS A 1 202 ? 8.225 10.868 21.223 1.00 89.25 202 CYS A CA 1
ATOM 1599 C C . CYS A 1 202 ? 7.410 10.523 22.485 1.00 89.25 202 CYS A C 1
ATOM 1601 O O . CYS A 1 202 ? 6.175 10.513 22.479 1.00 89.25 202 CYS A O 1
ATOM 1603 N N . SER A 1 203 ? 8.104 10.265 23.597 1.00 91.38 203 SER A N 1
ATOM 1604 C CA . SER A 1 203 ? 7.483 9.882 24.874 1.00 91.38 203 SER A CA 1
ATOM 1605 C C . SER A 1 203 ? 6.469 10.909 25.388 1.00 91.38 203 SER A C 1
ATOM 1607 O O . SER A 1 203 ? 5.408 10.514 25.870 1.00 91.38 203 SER A O 1
ATOM 1609 N N . ASN A 1 204 ? 6.736 12.207 25.207 1.00 93.75 204 ASN A N 1
ATOM 1610 C CA . ASN A 1 204 ? 5.818 13.279 25.609 1.00 93.75 204 ASN A CA 1
ATOM 1611 C C . ASN A 1 204 ? 4.490 13.190 24.844 1.00 93.75 204 ASN A C 1
ATOM 1613 O O . ASN A 1 204 ? 3.421 13.303 25.437 1.00 93.75 204 ASN A O 1
ATOM 1617 N N . THR A 1 205 ? 4.535 12.903 23.538 1.00 91.75 205 THR A N 1
ATOM 1618 C CA . THR A 1 205 ? 3.324 12.678 22.739 1.00 91.75 205 THR A CA 1
ATOM 1619 C C . THR A 1 205 ? 2.560 11.443 23.215 1.00 91.75 205 THR A C 1
ATOM 1621 O O . THR A 1 205 ? 1.336 11.494 23.310 1.00 91.75 205 THR A O 1
ATOM 1624 N N . LYS A 1 206 ? 3.243 10.347 23.577 1.00 94.00 206 LYS A N 1
ATOM 1625 C CA . LYS A 1 206 ? 2.569 9.156 24.130 1.00 94.00 206 LYS A CA 1
ATOM 1626 C C . LYS A 1 206 ? 1.842 9.458 25.440 1.00 94.00 206 LYS A C 1
ATOM 1628 O O . LYS A 1 206 ? 0.723 8.986 25.625 1.00 94.00 206 LYS A O 1
ATOM 1633 N N . GLN A 1 207 ? 2.463 10.227 26.335 1.00 95.81 207 GLN A N 1
ATOM 1634 C CA . GLN A 1 207 ? 1.855 10.639 27.605 1.00 95.81 207 GLN A CA 1
ATOM 1635 C C . GLN A 1 207 ? 0.638 11.538 27.377 1.00 95.81 207 GLN A C 1
ATOM 1637 O O . GLN A 1 207 ? -0.418 11.268 27.941 1.00 95.81 207 GLN A O 1
ATOM 1642 N N . LEU A 1 208 ? 0.758 12.529 26.490 1.00 98.06 208 LEU A N 1
ATOM 1643 C CA . LEU A 1 208 ? -0.343 13.416 26.113 1.00 98.06 208 LEU A CA 1
ATOM 1644 C C . LEU A 1 208 ? -1.549 12.631 25.575 1.00 98.06 208 LEU A C 1
ATOM 1646 O O . LEU A 1 208 ? -2.680 12.856 25.996 1.00 98.06 208 LEU A O 1
ATOM 1650 N N . ILE A 1 209 ? -1.306 11.682 24.666 1.00 98.12 209 ILE A N 1
ATOM 1651 C CA . ILE A 1 209 ? -2.362 10.844 24.088 1.00 98.12 209 ILE A CA 1
ATOM 1652 C C . ILE A 1 209 ? -3.032 9.993 25.170 1.00 98.12 209 ILE A C 1
ATOM 1654 O O . ILE A 1 209 ? -4.259 9.947 25.229 1.00 98.12 209 ILE A O 1
ATOM 1658 N N . LYS A 1 210 ? -2.246 9.340 26.038 1.00 98.19 210 LYS A N 1
ATOM 1659 C CA . LYS A 1 210 ? -2.778 8.533 27.148 1.00 98.19 210 LYS A CA 1
ATOM 1660 C C . LYS A 1 210 ? -3.630 9.365 28.102 1.00 98.19 210 LYS A C 1
ATOM 1662 O O . LYS A 1 210 ? -4.701 8.906 28.473 1.00 98.19 210 LYS A O 1
ATOM 1667 N N . PHE A 1 211 ? -3.168 10.565 28.458 1.00 98.06 211 PHE A N 1
ATOM 1668 C CA . PHE A 1 211 ? -3.903 11.492 29.315 1.00 98.06 211 PHE A CA 1
ATOM 1669 C C . PHE A 1 211 ? -5.277 11.812 28.715 1.00 98.06 211 PHE A C 1
ATOM 1671 O O . PHE A 1 211 ? -6.295 11.504 29.322 1.00 98.06 211 PHE A O 1
ATOM 1678 N N . HIS A 1 212 ? -5.323 12.312 27.476 1.00 98.50 212 HIS A N 1
ATOM 1679 C CA . HIS A 1 212 ? -6.594 12.677 26.845 1.00 98.50 212 HIS A CA 1
ATOM 1680 C C . HIS A 1 212 ? -7.518 11.488 26.571 1.00 98.50 212 HIS A C 1
ATOM 1682 O O . HIS A 1 212 ? -8.728 11.630 26.689 1.00 98.50 212 HIS A O 1
ATOM 1688 N N . CYS A 1 213 ? -6.986 10.323 26.197 1.00 98.50 213 CYS A N 1
ATOM 1689 C CA . CYS A 1 213 ? -7.811 9.125 26.016 1.00 98.50 213 CYS A CA 1
ATOM 1690 C C . CYS A 1 213 ? -8.377 8.623 27.357 1.00 98.50 213 CYS A C 1
ATOM 1692 O O . CYS A 1 213 ? -9.521 8.172 27.406 1.00 98.50 213 CYS A O 1
ATOM 1694 N N . GLY A 1 214 ? -7.611 8.755 28.446 1.00 98.12 214 GLY A N 1
ATOM 1695 C CA . GLY A 1 214 ? -8.034 8.394 29.799 1.00 98.12 214 GLY A CA 1
ATOM 1696 C C . GLY A 1 214 ? -9.281 9.147 30.265 1.00 98.12 214 GLY A C 1
ATOM 1697 O O . GLY A 1 214 ? -10.182 8.516 30.810 1.00 98.12 214 GLY A O 1
ATOM 1698 N N . GLU A 1 215 ? -9.393 10.442 29.947 1.00 98.19 215 GLU A N 1
ATOM 1699 C CA . GLU A 1 215 ? -10.577 11.269 30.262 1.00 98.19 215 GLU A CA 1
ATOM 1700 C C . GLU A 1 215 ? -11.882 10.709 29.668 1.00 98.19 215 GLU A C 1
ATOM 1702 O O . GLU A 1 215 ? -12.970 10.946 30.186 1.00 98.19 215 GLU A O 1
ATOM 1707 N N . PHE A 1 216 ? -11.784 9.929 28.589 1.00 97.81 216 PHE A N 1
ATOM 1708 C CA . PHE A 1 216 ? -12.920 9.290 27.924 1.00 97.81 216 PHE A CA 1
ATOM 1709 C C . PHE A 1 216 ? -13.062 7.799 28.264 1.00 97.81 216 PHE A C 1
ATOM 1711 O O . PHE A 1 216 ? -13.816 7.082 27.599 1.00 97.81 216 PHE A O 1
ATOM 1718 N N . ASN A 1 217 ? -12.333 7.311 29.274 1.00 97.69 217 ASN A N 1
ATOM 1719 C CA . ASN A 1 217 ? -12.213 5.891 29.603 1.00 97.69 217 ASN A CA 1
ATOM 1720 C C . ASN A 1 217 ? -11.803 5.042 28.378 1.00 97.69 217 ASN A C 1
ATOM 1722 O O . ASN A 1 217 ? -12.388 3.994 28.091 1.00 97.69 217 ASN A O 1
ATOM 1726 N N . ILE A 1 218 ? -10.833 5.542 27.602 1.00 98.69 218 ILE A N 1
ATOM 1727 C CA . ILE A 1 218 ? -10.253 4.858 26.444 1.00 98.69 218 ILE A CA 1
ATOM 1728 C C . ILE A 1 218 ? -8.857 4.355 26.814 1.00 98.69 218 ILE A C 1
ATOM 1730 O O . ILE A 1 218 ? -7.957 5.133 27.139 1.00 98.69 218 ILE A O 1
ATOM 1734 N N . GLN A 1 219 ? -8.645 3.046 26.694 1.00 98.50 219 GLN A N 1
ATOM 1735 C CA . GLN A 1 219 ? -7.336 2.429 26.865 1.00 98.50 219 GLN A CA 1
ATOM 1736 C C . GLN A 1 219 ? -6.508 2.568 25.581 1.00 98.50 219 GLN A C 1
ATOM 1738 O O . GLN A 1 219 ? -6.990 2.312 24.479 1.00 98.50 219 GLN A O 1
ATOM 1743 N N . VAL A 1 220 ? -5.232 2.939 25.715 1.00 98.19 220 VAL A N 1
ATOM 1744 C CA . VAL A 1 220 ? -4.322 3.107 24.569 1.00 98.19 220 VAL A CA 1
ATOM 1745 C C . VAL A 1 220 ? -3.250 2.027 24.575 1.00 98.19 220 VAL A C 1
ATOM 1747 O O . VAL A 1 220 ? -2.463 1.919 25.520 1.00 98.19 220 VAL A O 1
ATOM 1750 N N . THR A 1 221 ? -3.173 1.273 23.483 1.00 97.12 221 THR A N 1
ATOM 1751 C CA . THR A 1 221 ? -2.132 0.265 23.237 1.00 97.12 221 THR A CA 1
ATOM 1752 C C . THR A 1 221 ? -1.280 0.661 2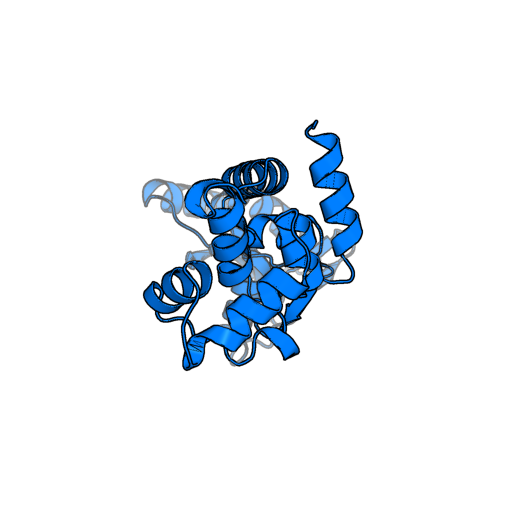2.028 1.00 97.12 221 THR A C 1
ATOM 1754 O O . THR A 1 221 ? -1.660 1.549 21.266 1.00 97.12 221 THR A O 1
ATOM 1757 N N . TRP A 1 222 ? -0.092 0.064 21.883 1.00 95.12 222 TRP A N 1
ATOM 1758 C CA . TRP A 1 222 ? 0.931 0.529 20.937 1.00 95.12 222 TRP A CA 1
ATOM 1759 C C . TRP A 1 222 ? 1.528 -0.618 20.117 1.00 95.12 222 TRP A C 1
ATOM 1761 O O . TRP A 1 222 ? 1.670 -1.729 20.639 1.00 95.12 222 TRP A O 1
ATOM 1771 N N . GLN A 1 223 ? 1.936 -0.319 18.881 1.00 85.38 223 GLN A N 1
ATOM 1772 C CA . GLN A 1 223 ? 2.739 -1.180 18.009 1.00 85.38 223 GLN A CA 1
ATOM 1773 C C . GLN A 1 223 ? 3.795 -0.396 17.219 1.00 85.38 223 GLN A C 1
ATOM 1775 O O . GLN A 1 223 ? 3.495 0.707 16.708 1.00 85.38 223 GLN A O 1
#

Organism: NCBI:txid2593771

Radius of gyration: 23.91 Å; chains: 1; bounding box: 53×34×59 Å

pLDDT: mean 83.77, std 14.87, range [37.94, 98.69]

Sequence (223 aa):
MSQIEIAQIIEQIKQEISVDADGQAKASVRATARLAGVDDESIRKALESANLKPSKLAQKIKLQRINIDSWRSNGIPNEGVYLIVEYYAFEAGRYCTQKARQAIAHFNKHKTFDGFVYLAFSPKKYSPEKKVQASLVKRIGKLANPVIEVNTPAGKIDILTDHEIIEVKNVLGWKSAVGQILIYSHYYPNHQKIIHLFGQCCSNTKQLIKFHCGEFNIQVTWQ

Foldseek 3Di:
DDLVVLVVLVVVQQVQWDADPVRWIFGALCSLCSQLVHDSVVVVCQLVCLPPPHDPLSVQCVVVVDDRVCCNPPGQTFVRSLSSLVCLCPPVVVNNDPSSVSSNVVQVVLVTVSSVCQVPHDPDDPDPQVVVLVVVCVVCVVPFVWDAQPDDPVGTFGIDTPAAGEAEEELVCLVVLLVVQVVVCVVVVRHQAEYEYEDDDDPVSVVVSCVVCVVVRYHYHYD